Protein AF-A0A659R983-F1 (afdb_monomer)

Organism: Salmonella enterica I (NCBI:txid59201)

Foldseek 3Di:
DVVVVVVVCVVPVDDDPDVVVVLCVLQLVLVCVQPVVLSVLLVQLVVLLVDPDLVSLLVSLVSLVVSLLVVLCRQFNADPDADVNHHRHSVVSLVSLLSSLVVLDDDPVVSVVLNVLSVVLVVLSVVLNVQVPPPDPPRRPSVSSVVNSVSSSVNSSVSSVSVVSVVPPPPQAALLPDDLVRLCVQLVDDSVQSVQSPVLCVVVVHDDLVSQVPGPPCDPSSSVSCVVRHDD

Sequence (232 aa):
ELASQIFNQLKFSGTVSNCFDILKNAVDDKLLDLNPVIAEQLMLAFKAISSDKEEEWSQALTTCRRLLEGLADELYPASKEKFNGRAVGQGQYVNRLWAFMDGAIQSESNKDLAKAHIDFLGSWLDKVNKLTNKGVHAELDRIEAVKSVFHTYLVVADLLEYMSNTKTSVSKPDINKATLDELEALLNINRTIAKEIVKARVREGKLDLDILKSIKGIGAKTLSNIQEVFVL

Mean predicted aligned error: 14.4 Å

Solvent-accessible surface area (backbone atoms only — not comparable to full-atom values): 12877 Å² total; per-residue (Å²): 108,69,69,58,53,52,48,53,50,56,75,58,67,76,84,56,83,47,72,64,57,58,52,42,66,68,32,52,61,56,35,41,73,72,39,53,69,50,39,49,37,54,53,49,24,55,53,22,52,71,48,95,47,67,70,38,28,58,48,19,57,54,33,49,51,52,35,49,43,52,49,11,50,74,67,30,58,62,38,95,60,59,58,96,85,37,68,22,36,78,92,28,26,62,49,15,46,42,51,36,44,58,72,47,44,85,51,66,72,56,34,54,50,52,43,52,52,48,54,49,51,45,55,47,54,55,50,54,52,53,49,60,72,62,77,66,89,53,75,74,51,68,68,57,39,43,48,52,52,51,54,48,51,53,52,50,41,57,53,54,55,38,49,63,44,50,81,48,61,79,64,40,53,46,61,85,68,58,50,61,68,52,43,23,67,76,58,74,46,55,71,70,50,33,50,51,52,54,52,48,29,69,72,64,70,61,55,49,75,68,61,51,61,68,39,83,85,49,48,74,68,50,51,52,45,43,65,73,53,32,37,111

pLDDT: mean 84.51, std 13.01, range [34.12, 96.56]

Structure (mmCIF, N/CA/C/O backbone):
data_AF-A0A659R983-F1
#
_entry.id   AF-A0A659R983-F1
#
loop_
_atom_site.group_PDB
_atom_site.id
_atom_site.type_symbol
_atom_site.label_atom_id
_atom_site.label_alt_id
_atom_site.label_comp_id
_atom_site.label_asym_id
_atom_site.label_entity_id
_atom_site.label_seq_id
_atom_site.pdbx_PDB_ins_code
_atom_site.Cartn_x
_atom_site.Cartn_y
_atom_site.Cartn_z
_atom_site.occupancy
_atom_site.B_iso_or_equiv
_atom_site.auth_seq_id
_atom_site.auth_comp_id
_atom_site.auth_asym_id
_atom_site.auth_atom_id
_atom_site.pdbx_PDB_model_num
ATOM 1 N N . GLU A 1 1 ? 39.654 -11.572 -7.150 1.00 57.94 1 GLU A N 1
ATOM 2 C CA . GLU A 1 1 ? 38.177 -11.454 -7.117 1.00 57.94 1 GLU A CA 1
ATOM 3 C C . GLU A 1 1 ? 37.525 -12.196 -5.959 1.00 57.94 1 GLU A C 1
ATOM 5 O O . GLU A 1 1 ? 36.911 -11.527 -5.138 1.00 57.94 1 GLU A O 1
ATOM 10 N N . LEU A 1 2 ? 37.708 -13.516 -5.820 1.00 68.62 2 LEU A N 1
ATOM 11 C CA . LEU A 1 2 ? 37.065 -14.313 -4.759 1.00 68.62 2 LEU A CA 1
ATOM 12 C C . LEU A 1 2 ? 37.333 -13.773 -3.338 1.00 68.62 2 LEU A C 1
ATOM 14 O O . LEU A 1 2 ? 36.419 -13.652 -2.531 1.00 68.62 2 LEU A O 1
ATOM 18 N N . ALA A 1 3 ? 38.570 -13.355 -3.055 1.00 66.38 3 ALA A N 1
ATOM 19 C CA . ALA A 1 3 ? 38.941 -12.769 -1.766 1.00 66.38 3 ALA A CA 1
ATOM 20 C C . ALA A 1 3 ? 38.242 -11.424 -1.479 1.00 66.38 3 ALA A C 1
ATOM 22 O O . ALA A 1 3 ? 37.880 -11.168 -0.337 1.00 66.38 3 ALA A O 1
ATOM 23 N N . SER A 1 4 ? 37.992 -10.585 -2.493 1.00 66.75 4 SER A N 1
ATOM 24 C CA . SER A 1 4 ? 37.234 -9.332 -2.326 1.00 66.75 4 SER A CA 1
ATOM 25 C C . SER A 1 4 ? 35.737 -9.579 -2.160 1.00 66.75 4 SER A C 1
ATOM 27 O O . SER A 1 4 ? 35.092 -8.869 -1.395 1.00 66.75 4 SER A O 1
ATOM 29 N N . GLN A 1 5 ? 35.181 -10.587 -2.837 1.00 66.56 5 GLN A N 1
ATOM 30 C CA . GLN A 1 5 ? 33.782 -10.992 -2.661 1.00 66.56 5 GLN A CA 1
ATOM 31 C C . GLN A 1 5 ? 33.539 -11.552 -1.258 1.00 66.56 5 GLN A C 1
ATOM 33 O O . GLN A 1 5 ? 32.617 -11.109 -0.580 1.00 66.56 5 GLN A O 1
ATOM 38 N N . ILE A 1 6 ? 34.417 -12.446 -0.795 1.00 73.06 6 ILE A N 1
ATOM 39 C CA . ILE A 1 6 ? 34.368 -13.011 0.557 1.00 73.06 6 ILE A CA 1
ATOM 40 C C . ILE A 1 6 ? 34.603 -11.915 1.604 1.00 73.06 6 ILE A C 1
ATOM 42 O O . ILE A 1 6 ? 33.900 -11.871 2.607 1.00 73.06 6 ILE A O 1
ATOM 46 N N . PHE A 1 7 ? 35.527 -10.979 1.362 1.00 70.06 7 PHE A N 1
ATOM 47 C CA . PHE A 1 7 ? 35.757 -9.841 2.255 1.00 70.06 7 PHE A CA 1
ATOM 48 C C . PHE A 1 7 ? 34.537 -8.917 2.351 1.00 70.06 7 PHE A C 1
ATOM 50 O O . PHE A 1 7 ? 34.164 -8.527 3.453 1.00 70.06 7 PHE A O 1
ATOM 57 N N . ASN A 1 8 ? 33.877 -8.603 1.231 1.00 62.44 8 ASN A N 1
ATOM 58 C CA . ASN A 1 8 ? 32.648 -7.809 1.238 1.00 62.44 8 ASN A CA 1
ATOM 59 C C . ASN A 1 8 ? 31.501 -8.556 1.933 1.00 62.44 8 ASN A C 1
ATOM 61 O O . ASN A 1 8 ? 30.841 -7.973 2.786 1.00 62.44 8 ASN A O 1
ATOM 65 N N . GLN A 1 9 ? 31.305 -9.848 1.652 1.00 62.50 9 GLN A N 1
ATOM 66 C CA . GLN A 1 9 ? 30.319 -10.665 2.365 1.00 62.50 9 GLN A CA 1
ATOM 67 C C . GLN A 1 9 ? 30.586 -10.685 3.873 1.00 62.50 9 GLN A C 1
ATOM 69 O O . GLN A 1 9 ? 29.686 -10.391 4.651 1.00 62.50 9 GLN A O 1
ATOM 74 N N . LEU A 1 10 ? 31.822 -10.950 4.302 1.00 66.06 10 LEU A N 1
ATOM 75 C CA . LEU A 1 10 ? 32.180 -11.020 5.720 1.00 66.06 10 LEU A CA 1
ATOM 76 C C . LEU A 1 10 ? 32.044 -9.666 6.426 1.00 66.06 10 LEU A C 1
ATOM 78 O O . LEU A 1 10 ? 31.503 -9.620 7.530 1.00 66.06 10 LEU A O 1
ATOM 82 N N . LYS A 1 11 ? 32.455 -8.568 5.774 1.00 62.19 11 LYS A N 1
ATOM 83 C CA . LYS A 1 11 ? 32.367 -7.197 6.307 1.00 62.19 11 LYS A CA 1
ATOM 84 C C . LYS A 1 11 ? 30.926 -6.765 6.596 1.00 62.19 11 LYS A C 1
ATOM 86 O O . LYS A 1 11 ? 30.713 -5.985 7.519 1.00 62.19 11 LYS A O 1
ATOM 91 N N . PHE A 1 12 ? 29.956 -7.278 5.840 1.00 57.69 12 PHE A N 1
ATOM 92 C CA . PHE A 1 12 ? 28.536 -6.971 6.030 1.00 57.69 12 PHE A CA 1
ATOM 93 C C . PHE A 1 12 ? 27.738 -8.092 6.723 1.00 57.69 12 PHE A C 1
ATOM 95 O O . PHE A 1 12 ? 26.616 -7.841 7.146 1.00 57.69 12 PHE A O 1
ATOM 102 N N . SER A 1 13 ? 28.298 -9.297 6.906 1.00 51.75 13 SER A N 1
ATOM 103 C CA . SER A 1 13 ? 27.566 -10.452 7.471 1.00 51.75 13 SER A CA 1
ATOM 104 C C . SER A 1 13 ? 27.438 -10.483 9.001 1.00 51.75 13 SER A C 1
ATOM 106 O O . SER A 1 13 ? 26.668 -11.281 9.525 1.00 51.75 13 SER A O 1
ATOM 108 N N . GLY A 1 14 ? 28.200 -9.668 9.739 1.00 52.31 14 GLY A N 1
ATOM 109 C CA . GLY A 1 14 ? 28.466 -9.945 11.158 1.00 52.31 14 GLY A CA 1
ATOM 110 C C . GLY A 1 14 ? 27.653 -9.198 12.220 1.00 52.31 14 GLY A C 1
ATOM 111 O O . GLY A 1 14 ? 27.766 -9.553 13.391 1.00 52.31 14 GLY A O 1
ATOM 112 N N . THR A 1 15 ? 26.902 -8.131 11.917 1.00 47.56 15 THR A N 1
ATOM 113 C CA . THR A 1 15 ? 26.268 -7.314 12.994 1.00 47.56 15 THR A CA 1
ATOM 114 C C . THR A 1 15 ? 25.065 -6.472 12.554 1.00 47.56 15 THR A C 1
ATOM 116 O O . THR A 1 15 ? 24.447 -5.797 13.371 1.00 47.56 15 THR A O 1
ATOM 119 N N . VAL A 1 16 ? 24.698 -6.500 11.276 1.00 50.59 16 VAL A N 1
ATOM 120 C CA . VAL A 1 16 ? 23.554 -5.749 10.762 1.00 50.59 16 VAL A CA 1
ATOM 121 C C . VAL A 1 16 ? 22.480 -6.783 10.453 1.00 50.59 16 VAL A C 1
ATOM 123 O O . VAL A 1 16 ? 22.614 -7.501 9.468 1.00 50.59 16 VAL A O 1
ATOM 126 N N . SER A 1 17 ? 21.413 -6.883 11.258 1.00 51.66 17 SER A N 1
ATOM 127 C CA . SER A 1 17 ? 20.135 -7.282 10.651 1.00 51.66 17 SER A CA 1
ATOM 128 C C . SER A 1 17 ? 19.934 -6.289 9.523 1.00 51.66 17 SER A C 1
ATOM 130 O O . SER A 1 17 ? 19.765 -5.101 9.803 1.00 51.66 17 SER A O 1
ATOM 132 N N . ASN A 1 18 ? 20.110 -6.729 8.276 1.00 68.88 18 ASN A N 1
ATOM 133 C CA . ASN A 1 18 ? 20.068 -5.851 7.117 1.00 68.88 18 ASN A CA 1
ATOM 134 C C . ASN A 1 18 ? 18.786 -5.020 7.241 1.00 68.88 18 ASN A C 1
ATOM 136 O O . ASN A 1 18 ? 17.720 -5.593 7.455 1.00 68.88 18 ASN A O 1
ATOM 140 N N . CYS A 1 19 ? 18.856 -3.687 7.184 1.00 72.81 19 CYS A N 1
ATOM 141 C CA . CYS A 1 19 ? 17.654 -2.853 7.326 1.00 72.81 19 CYS A CA 1
ATOM 142 C C . CYS A 1 19 ? 16.565 -3.286 6.329 1.00 72.81 19 CYS A C 1
ATOM 144 O O . CYS A 1 19 ? 15.375 -3.195 6.616 1.00 72.81 19 CYS A O 1
ATOM 146 N N . PHE A 1 20 ? 16.997 -3.828 5.187 1.00 78.31 20 PHE A N 1
ATOM 147 C CA . PHE A 1 20 ? 16.140 -4.495 4.223 1.00 78.31 20 PHE A CA 1
ATOM 148 C C . PHE A 1 20 ? 15.437 -5.741 4.781 1.00 78.31 20 PHE A C 1
ATOM 150 O O . PHE A 1 20 ? 14.237 -5.859 4.588 1.00 78.31 20 PHE A O 1
ATOM 157 N N . ASP A 1 21 ? 16.131 -6.630 5.497 1.00 79.25 21 ASP A N 1
ATOM 158 C CA . ASP A 1 21 ? 15.548 -7.843 6.094 1.00 79.25 21 ASP A CA 1
ATOM 159 C C . ASP A 1 21 ? 14.517 -7.500 7.178 1.00 79.25 21 ASP A C 1
ATOM 161 O O . ASP A 1 21 ? 13.487 -8.161 7.284 1.00 79.25 21 ASP A O 1
ATOM 165 N N . ILE A 1 22 ? 14.750 -6.431 7.950 1.00 80.94 22 ILE A N 1
ATOM 166 C CA . ILE A 1 22 ? 13.772 -5.920 8.925 1.00 80.94 22 ILE A CA 1
ATOM 167 C C . ILE A 1 22 ? 12.479 -5.521 8.208 1.00 80.94 22 ILE A C 1
ATOM 169 O O . ILE A 1 22 ? 11.394 -5.959 8.586 1.00 80.94 22 ILE A O 1
ATOM 173 N N . LEU A 1 23 ? 12.604 -4.720 7.148 1.00 82.12 23 LEU A N 1
ATOM 174 C CA . LEU A 1 23 ? 11.470 -4.282 6.338 1.00 82.12 23 LEU A CA 1
ATOM 175 C C . LEU A 1 23 ? 10.803 -5.462 5.615 1.00 82.12 23 LEU A C 1
ATOM 177 O O . LEU A 1 23 ? 9.583 -5.527 5.549 1.00 82.12 23 LEU A O 1
ATOM 181 N N . LYS A 1 24 ? 11.598 -6.419 5.129 1.00 85.31 24 LYS A N 1
ATOM 182 C CA . LYS A 1 24 ? 11.148 -7.628 4.424 1.00 85.31 24 LYS A CA 1
ATOM 183 C C . LYS A 1 24 ? 10.274 -8.492 5.300 1.00 85.31 24 LYS A C 1
ATOM 185 O O . LYS A 1 24 ? 9.157 -8.801 4.911 1.00 85.31 24 LYS A O 1
ATOM 190 N N . ASN A 1 25 ? 10.730 -8.791 6.508 1.00 82.06 25 ASN A N 1
ATOM 191 C CA . ASN A 1 25 ? 9.936 -9.564 7.455 1.00 82.06 25 ASN A CA 1
ATOM 192 C C . ASN A 1 25 ? 8.654 -8.816 7.867 1.00 82.06 25 ASN A C 1
ATOM 194 O O . ASN A 1 25 ? 7.635 -9.444 8.127 1.00 82.06 25 ASN A O 1
ATOM 198 N N . ALA A 1 26 ? 8.671 -7.478 7.899 1.00 81.38 26 ALA A N 1
ATOM 199 C CA . ALA A 1 26 ? 7.479 -6.683 8.199 1.00 81.38 26 ALA A CA 1
ATOM 200 C C . ALA A 1 26 ? 6.449 -6.643 7.050 1.00 81.38 26 ALA A C 1
ATOM 202 O O . ALA A 1 26 ? 5.267 -6.403 7.314 1.00 81.38 26 ALA A O 1
ATOM 203 N N . VAL A 1 27 ? 6.888 -6.854 5.803 1.00 89.81 27 VAL A N 1
ATOM 204 C CA . VAL A 1 27 ? 6.068 -6.770 4.583 1.00 89.81 27 VAL A CA 1
ATOM 205 C C . VAL A 1 27 ? 5.600 -8.142 4.110 1.00 89.81 27 VAL A C 1
ATOM 207 O O . VAL A 1 27 ? 4.403 -8.322 3.904 1.00 89.81 27 VAL A O 1
ATOM 210 N N . ASP A 1 28 ? 6.517 -9.093 3.933 1.00 86.25 28 ASP A N 1
ATOM 211 C CA . ASP A 1 28 ? 6.274 -10.332 3.187 1.00 86.25 28 ASP A CA 1
ATOM 212 C C . ASP A 1 28 ? 5.137 -11.162 3.797 1.00 86.25 28 ASP A C 1
ATOM 214 O O . ASP A 1 28 ? 4.194 -11.506 3.086 1.00 86.25 28 ASP A O 1
ATOM 218 N N . ASP A 1 29 ? 5.172 -11.411 5.110 1.00 85.62 29 ASP A N 1
ATOM 219 C CA . ASP A 1 29 ? 4.147 -12.209 5.799 1.00 85.62 29 ASP A CA 1
ATOM 220 C C . ASP A 1 29 ? 2.766 -11.544 5.711 1.00 85.62 29 ASP A C 1
ATOM 222 O O . ASP A 1 29 ? 1.772 -12.180 5.364 1.00 85.62 29 ASP A O 1
ATOM 226 N N . LYS A 1 30 ? 2.700 -10.225 5.942 1.00 90.81 30 LYS A N 1
ATOM 227 C CA . LYS A 1 30 ? 1.439 -9.469 5.883 1.00 90.81 30 LYS A CA 1
ATOM 228 C C . LYS A 1 30 ? 0.864 -9.418 4.473 1.00 90.81 30 LYS A C 1
ATOM 230 O O . LYS A 1 30 ? -0.353 -9.437 4.310 1.00 90.81 30 LYS A O 1
ATOM 235 N N . LEU A 1 31 ? 1.726 -9.303 3.466 1.00 90.50 31 LEU A N 1
ATOM 236 C CA . LEU A 1 31 ? 1.313 -9.237 2.072 1.00 90.50 31 LEU A CA 1
ATOM 237 C C . LEU A 1 31 ? 0.827 -10.604 1.579 1.00 90.50 31 LEU A C 1
ATOM 239 O O . LEU A 1 31 ? -0.171 -10.662 0.865 1.00 90.50 31 LEU A O 1
ATOM 243 N N . LEU A 1 32 ? 1.490 -11.688 1.996 1.00 88.94 32 LEU A N 1
ATOM 244 C CA . LEU A 1 32 ? 1.061 -13.063 1.734 1.00 88.94 32 LEU A CA 1
ATOM 245 C C . LEU A 1 32 ? -0.299 -13.365 2.372 1.00 88.94 32 LEU A C 1
ATOM 247 O O . LEU A 1 32 ? -1.170 -13.910 1.696 1.00 88.94 32 LEU A O 1
ATOM 251 N N . ASP A 1 33 ? -0.492 -12.971 3.633 1.00 88.50 33 ASP A N 1
ATOM 252 C CA . ASP A 1 33 ? -1.762 -13.132 4.349 1.00 88.50 33 ASP A CA 1
ATOM 253 C C . ASP A 1 33 ? -2.898 -12.306 3.730 1.00 88.50 33 ASP A C 1
ATOM 255 O O . ASP A 1 33 ? -4.055 -12.729 3.754 1.00 88.50 33 ASP A O 1
ATOM 259 N N . LEU A 1 34 ? -2.582 -11.117 3.203 1.00 90.56 34 LEU A N 1
ATOM 260 C CA . LEU A 1 34 ? -3.550 -10.250 2.536 1.00 90.56 34 LEU A CA 1
ATOM 261 C C . LEU A 1 34 ? -3.961 -10.828 1.181 1.00 90.56 34 LEU A C 1
ATOM 263 O O . LEU A 1 34 ? -5.140 -11.075 0.942 1.00 90.56 34 LEU A O 1
ATOM 267 N N . ASN A 1 35 ? -2.993 -11.010 0.283 1.00 91.12 35 ASN A N 1
ATOM 268 C CA . ASN A 1 35 ? -3.230 -11.539 -1.050 1.00 91.12 35 ASN A CA 1
ATOM 269 C C . ASN A 1 35 ? -1.925 -12.120 -1.640 1.00 91.12 35 ASN A C 1
ATOM 271 O O . ASN A 1 35 ? -1.042 -11.364 -2.068 1.00 91.12 35 ASN A O 1
ATOM 275 N N . PRO A 1 36 ? -1.816 -13.458 -1.765 1.00 91.62 36 PRO A N 1
ATOM 276 C CA . PRO A 1 36 ? -0.628 -14.118 -2.306 1.00 91.62 36 PRO A CA 1
ATOM 277 C C . PRO A 1 36 ? -0.251 -13.680 -3.728 1.00 91.62 36 PRO A C 1
ATOM 279 O O . PRO A 1 36 ? 0.928 -13.678 -4.075 1.00 91.62 36 PRO A O 1
ATOM 282 N N . VAL A 1 37 ? -1.227 -13.277 -4.549 1.00 92.12 37 VAL A N 1
ATOM 283 C CA . VAL A 1 37 ? -0.979 -12.800 -5.920 1.00 92.12 37 VAL A CA 1
ATOM 284 C C . VAL A 1 37 ? -0.250 -11.456 -5.895 1.00 92.12 37 VAL A C 1
ATOM 286 O O . VAL A 1 37 ? 0.655 -11.226 -6.695 1.00 92.12 37 VAL A O 1
ATOM 289 N N . ILE A 1 38 ? -0.601 -10.570 -4.959 1.00 93.25 38 ILE A N 1
ATOM 290 C CA . ILE A 1 38 ? 0.079 -9.279 -4.783 1.00 93.25 38 ILE A CA 1
ATOM 291 C C . ILE A 1 38 ? 1.505 -9.503 -4.256 1.00 93.25 38 ILE A C 1
ATOM 293 O O . ILE A 1 38 ? 2.449 -8.866 -4.732 1.00 93.25 38 ILE A O 1
ATOM 297 N N . ALA A 1 39 ? 1.689 -10.448 -3.330 1.00 91.25 39 ALA A N 1
ATOM 298 C CA . ALA A 1 39 ? 3.016 -10.835 -2.852 1.00 91.25 39 ALA A CA 1
ATOM 299 C C . ALA A 1 39 ? 3.903 -11.379 -3.986 1.00 91.25 39 ALA A C 1
ATOM 301 O O . ALA A 1 39 ? 5.053 -10.961 -4.137 1.00 91.25 39 ALA A O 1
ATOM 302 N N . GLU A 1 40 ? 3.359 -12.242 -4.847 1.00 91.19 40 GLU A N 1
ATOM 303 C CA . GLU A 1 40 ? 4.070 -12.744 -6.026 1.00 91.19 40 GLU A CA 1
ATOM 304 C C . GLU A 1 40 ? 4.457 -11.607 -6.987 1.00 91.19 40 GLU A C 1
ATOM 306 O O . GLU A 1 40 ? 5.589 -11.565 -7.473 1.00 91.19 40 GLU A O 1
ATOM 311 N N . GLN A 1 41 ? 3.569 -10.635 -7.224 1.00 93.75 41 GLN A N 1
ATOM 312 C CA . GLN A 1 41 ? 3.881 -9.464 -8.052 1.00 93.75 41 GLN A CA 1
ATOM 313 C C . GLN A 1 41 ? 5.075 -8.672 -7.508 1.00 93.75 41 GLN A C 1
ATOM 315 O O . GLN A 1 41 ? 5.917 -8.224 -8.292 1.00 93.75 41 GLN A O 1
ATOM 320 N N . LEU A 1 42 ? 5.194 -8.533 -6.185 1.00 93.12 42 LEU A N 1
ATOM 321 C CA . LEU A 1 42 ? 6.337 -7.859 -5.572 1.00 93.12 42 LEU A CA 1
ATOM 322 C C . LEU A 1 42 ? 7.641 -8.603 -5.876 1.00 93.12 42 LEU A C 1
ATOM 324 O O . LEU A 1 42 ? 8.628 -7.999 -6.302 1.00 93.12 42 LEU A O 1
ATOM 328 N N . MET A 1 43 ? 7.630 -9.929 -5.723 1.00 90.62 43 MET A N 1
ATOM 329 C CA . MET A 1 43 ? 8.777 -10.782 -6.038 1.00 90.62 43 MET A CA 1
ATOM 330 C C . MET A 1 43 ? 9.160 -10.701 -7.521 1.00 90.62 43 MET A C 1
ATOM 332 O O . MET A 1 43 ? 10.345 -10.616 -7.854 1.00 90.62 43 MET A O 1
ATOM 336 N N . LEU A 1 44 ? 8.171 -10.687 -8.418 1.00 92.06 44 LEU A N 1
ATOM 337 C CA . LEU A 1 44 ? 8.390 -10.545 -9.857 1.00 92.06 44 LEU A CA 1
ATOM 338 C C . LEU A 1 44 ? 9.012 -9.189 -10.209 1.00 92.06 44 LEU A C 1
ATOM 340 O O . LEU A 1 44 ? 9.916 -9.147 -11.043 1.00 92.06 44 LEU A O 1
ATOM 344 N N . ALA A 1 45 ? 8.598 -8.103 -9.550 1.00 93.31 45 ALA A N 1
ATOM 345 C CA . ALA A 1 45 ? 9.199 -6.786 -9.745 1.00 93.31 45 ALA A CA 1
ATOM 346 C C . ALA A 1 45 ? 10.687 -6.772 -9.342 1.00 93.31 45 ALA A C 1
ATOM 348 O O . ALA A 1 45 ? 11.525 -6.308 -10.116 1.00 93.31 45 ALA A O 1
ATOM 349 N N . PHE A 1 46 ? 11.038 -7.354 -8.187 1.00 92.56 46 PHE A N 1
ATOM 350 C CA . PHE A 1 46 ? 12.436 -7.497 -7.752 1.00 92.56 46 PHE A CA 1
ATOM 351 C C . PHE A 1 46 ? 13.266 -8.379 -8.693 1.00 92.56 46 PHE A C 1
ATOM 353 O O . PHE A 1 46 ? 14.412 -8.051 -9.015 1.00 92.56 46 PHE A O 1
ATOM 360 N N . LYS A 1 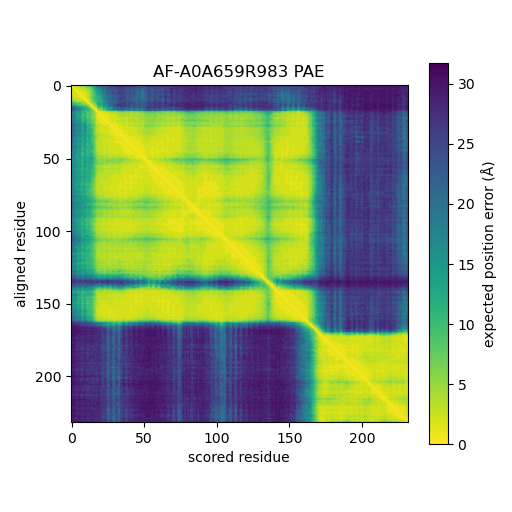47 ? 12.693 -9.488 -9.170 1.00 92.31 47 LYS A N 1
ATOM 361 C CA . LYS A 1 47 ? 13.347 -10.365 -10.148 1.00 92.31 47 LYS A CA 1
ATOM 362 C C . LYS A 1 47 ? 13.656 -9.611 -11.442 1.00 92.31 47 LYS A C 1
ATOM 364 O O . LYS A 1 47 ? 14.761 -9.725 -11.962 1.00 92.31 47 LYS A O 1
ATOM 369 N N . ALA A 1 48 ? 12.705 -8.821 -11.923 1.00 91.38 48 ALA A N 1
ATOM 370 C CA . ALA A 1 48 ? 12.818 -8.098 -13.178 1.00 91.38 48 ALA A CA 1
ATOM 371 C C . ALA A 1 48 ? 13.933 -7.031 -13.154 1.00 91.38 48 ALA A C 1
ATOM 373 O O . ALA A 1 48 ? 14.725 -6.959 -14.087 1.00 91.38 48 ALA A O 1
ATOM 374 N N . ILE A 1 49 ? 14.094 -6.275 -12.059 1.00 91.50 49 ILE A N 1
ATOM 375 C CA . ILE A 1 49 ? 15.204 -5.300 -11.915 1.00 91.50 49 ILE A CA 1
ATOM 376 C C . ILE A 1 49 ? 16.577 -5.941 -11.654 1.00 91.50 49 ILE A C 1
ATOM 378 O O . ILE A 1 49 ? 17.619 -5.293 -11.792 1.00 91.50 49 ILE A O 1
ATOM 382 N N . SER A 1 50 ? 16.589 -7.215 -11.256 1.00 90.12 50 SER A N 1
ATOM 383 C CA . SER A 1 50 ? 17.821 -7.989 -11.073 1.00 90.12 50 SER A CA 1
ATOM 384 C C . SER A 1 50 ? 18.369 -8.516 -12.402 1.00 90.12 50 SER A C 1
ATOM 386 O O . SER A 1 50 ? 19.534 -8.898 -12.465 1.00 90.12 50 SER A O 1
ATOM 388 N N . SER A 1 51 ? 17.545 -8.514 -13.451 1.00 89.38 51 SER A N 1
ATOM 389 C CA . SER A 1 51 ? 17.923 -8.888 -14.809 1.00 89.38 51 SER A CA 1
ATOM 390 C C . SER A 1 51 ? 18.794 -7.831 -15.478 1.00 89.38 51 SER A C 1
ATOM 392 O O . SER A 1 51 ? 18.720 -6.646 -15.149 1.00 89.38 51 SER A O 1
ATOM 394 N N . ASP A 1 52 ? 19.569 -8.257 -16.470 1.00 87.50 52 ASP A N 1
ATOM 395 C CA . ASP A 1 52 ? 20.358 -7.368 -17.326 1.00 87.50 52 ASP A CA 1
ATOM 396 C C . ASP A 1 52 ? 19.620 -7.001 -18.630 1.00 87.50 52 ASP A C 1
ATOM 398 O O . ASP A 1 52 ? 20.208 -6.395 -19.522 1.00 87.50 52 ASP A O 1
ATOM 402 N N . LYS A 1 53 ? 18.332 -7.364 -18.756 1.00 87.38 53 LYS A N 1
ATOM 403 C CA . LYS A 1 53 ? 17.493 -7.020 -19.914 1.00 87.38 53 LYS A CA 1
ATOM 404 C C . LYS A 1 53 ? 16.626 -5.796 -19.647 1.00 87.38 53 LYS A C 1
ATOM 406 O O . LYS A 1 53 ? 15.814 -5.795 -18.721 1.00 87.38 53 LYS A O 1
ATOM 411 N N . GLU A 1 54 ? 16.727 -4.804 -20.522 1.00 85.06 54 GLU A N 1
ATOM 412 C CA . GLU A 1 54 ? 15.982 -3.547 -20.411 1.00 85.06 54 GLU A CA 1
ATOM 413 C C . GLU A 1 54 ? 14.457 -3.739 -20.497 1.00 85.06 54 GLU A C 1
ATOM 415 O O . GLU A 1 54 ? 13.698 -3.075 -19.780 1.00 85.06 54 GLU A O 1
ATOM 420 N N . GLU A 1 55 ? 13.974 -4.694 -21.302 1.00 86.12 55 GLU A N 1
ATOM 421 C CA . GLU A 1 55 ? 12.532 -4.955 -21.383 1.00 86.12 55 GLU A CA 1
ATOM 422 C C . GLU A 1 55 ? 11.969 -5.450 -20.044 1.00 86.12 55 GLU A C 1
ATOM 424 O O . GLU A 1 55 ? 10.831 -5.136 -19.682 1.00 86.12 55 GLU A O 1
ATOM 429 N N . GLU A 1 56 ? 12.775 -6.185 -19.271 1.00 90.56 56 GLU A N 1
ATOM 430 C CA . GLU A 1 56 ? 12.379 -6.668 -17.950 1.00 90.56 56 GLU A CA 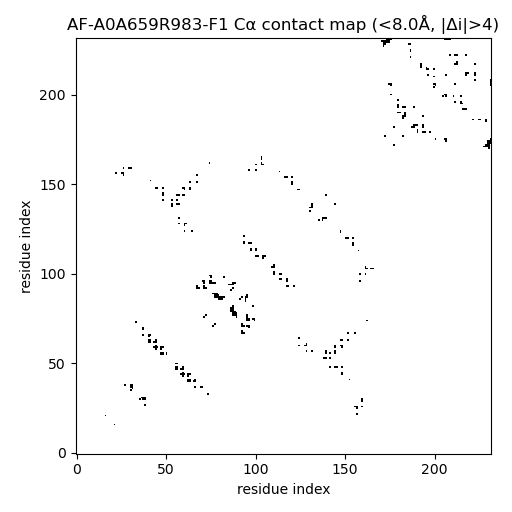1
ATOM 431 C C . GLU A 1 56 ? 12.280 -5.498 -16.952 1.00 90.56 56 GLU A C 1
ATOM 433 O O . GLU A 1 56 ? 11.362 -5.467 -16.133 1.00 90.56 56 GLU A O 1
ATOM 438 N N . TRP A 1 57 ? 13.102 -4.453 -17.072 1.00 90.38 57 TRP A N 1
ATOM 439 C CA . TRP A 1 57 ? 12.981 -3.248 -16.237 1.00 90.38 57 TRP A CA 1
ATOM 440 C C . TRP A 1 57 ? 11.677 -2.485 -16.498 1.00 90.38 57 TRP A C 1
ATOM 442 O O . TRP A 1 57 ? 10.992 -2.064 -15.563 1.00 90.38 57 TRP A O 1
ATOM 452 N N . SER A 1 58 ? 11.285 -2.371 -17.766 1.00 87.50 58 SER A N 1
ATOM 453 C CA . SER A 1 58 ? 10.000 -1.780 -18.165 1.00 87.50 58 SER A CA 1
ATOM 454 C C . SER A 1 58 ? 8.816 -2.590 -17.621 1.00 87.50 58 SER A C 1
ATOM 456 O O . SER A 1 58 ? 7.822 -2.044 -17.123 1.00 87.50 58 SER A O 1
ATOM 458 N N . GLN A 1 59 ? 8.947 -3.917 -17.649 1.00 88.94 59 GLN A N 1
ATOM 459 C CA . GLN A 1 59 ? 7.978 -4.828 -17.055 1.00 88.94 59 GLN A CA 1
ATOM 460 C C . GLN A 1 59 ? 7.904 -4.679 -15.527 1.00 88.94 59 GLN A C 1
ATOM 462 O O . GLN A 1 59 ? 6.811 -4.793 -14.961 1.00 88.94 59 GLN A O 1
ATOM 467 N N . ALA A 1 60 ? 9.016 -4.374 -14.850 1.00 91.75 60 ALA A N 1
ATOM 468 C CA . ALA A 1 60 ? 9.031 -4.110 -13.412 1.00 91.75 60 ALA A CA 1
ATOM 469 C C . ALA A 1 60 ? 8.137 -2.914 -13.053 1.00 91.75 60 ALA A C 1
ATOM 471 O O . ALA A 1 60 ? 7.305 -3.028 -12.157 1.00 91.75 60 ALA A O 1
ATOM 472 N N . LEU A 1 61 ? 8.216 -1.809 -13.805 1.00 89.69 61 LEU A N 1
ATOM 473 C CA . LEU A 1 61 ? 7.373 -0.622 -13.589 1.00 89.69 61 LEU A CA 1
ATOM 474 C C . LEU A 1 61 ? 5.880 -0.917 -13.762 1.00 89.69 61 LEU A C 1
ATOM 476 O O . LEU A 1 61 ? 5.045 -0.475 -12.966 1.00 89.69 61 LEU A O 1
ATOM 480 N N . THR A 1 62 ? 5.548 -1.696 -14.792 1.00 90.25 62 THR A N 1
ATOM 481 C CA . THR A 1 62 ? 4.174 -2.152 -15.033 1.00 90.25 62 THR A CA 1
ATOM 482 C C . THR A 1 62 ? 3.689 -3.029 -13.880 1.00 90.25 62 THR A C 1
ATOM 484 O O . THR A 1 62 ? 2.550 -2.899 -13.430 1.00 90.25 62 THR A O 1
ATOM 487 N N . THR A 1 63 ? 4.564 -3.894 -13.367 1.00 93.12 63 THR A N 1
ATOM 488 C CA . THR A 1 63 ? 4.272 -4.774 -12.231 1.00 93.12 63 THR A CA 1
ATOM 489 C C . THR A 1 63 ? 4.068 -3.972 -10.944 1.00 93.12 63 THR A C 1
ATOM 491 O O . THR A 1 63 ? 3.080 -4.204 -10.257 1.00 93.12 63 THR A O 1
ATOM 494 N N . CYS A 1 64 ? 4.904 -2.966 -10.661 1.00 94.12 64 CYS A N 1
ATOM 495 C CA . CYS A 1 64 ? 4.731 -2.053 -9.525 1.00 94.12 64 CYS A CA 1
ATOM 496 C C . CYS A 1 64 ? 3.375 -1.342 -9.553 1.00 94.12 64 CYS A C 1
ATOM 498 O O . CYS A 1 64 ? 2.689 -1.268 -8.537 1.00 94.12 64 CYS A O 1
ATOM 500 N N . ARG A 1 65 ? 2.952 -0.848 -10.723 1.00 92.19 65 ARG A N 1
ATOM 501 C CA . ARG A 1 65 ? 1.636 -0.217 -10.865 1.00 92.19 65 ARG A CA 1
ATOM 502 C C . ARG A 1 65 ? 0.500 -1.200 -10.571 1.00 92.19 65 ARG A C 1
ATOM 504 O O . ARG A 1 65 ? -0.386 -0.869 -9.791 1.00 92.19 65 ARG A O 1
ATOM 511 N N . ARG A 1 66 ? 0.538 -2.394 -11.171 1.00 93.12 66 ARG A N 1
ATOM 512 C CA . ARG A 1 66 ? -0.478 -3.441 -10.953 1.00 93.12 66 ARG A CA 1
ATOM 513 C C . ARG A 1 66 ? -0.554 -3.871 -9.493 1.00 93.12 66 ARG A C 1
ATOM 515 O O . ARG A 1 66 ? -1.650 -4.071 -8.988 1.00 93.12 66 ARG A O 1
ATOM 522 N N . LEU A 1 67 ? 0.592 -3.953 -8.824 1.00 95.06 67 LEU A N 1
ATOM 523 C CA . LEU A 1 67 ? 0.678 -4.245 -7.400 1.00 95.06 67 LEU A CA 1
ATOM 524 C C . LEU A 1 67 ? -0.069 -3.193 -6.574 1.00 95.06 67 LEU A C 1
ATOM 526 O O . LEU A 1 67 ? -0.878 -3.548 -5.722 1.00 95.06 67 LEU A O 1
ATOM 530 N N . LEU A 1 68 ? 0.153 -1.902 -6.841 1.00 95.38 68 LEU A N 1
ATOM 531 C CA . LEU A 1 68 ? -0.544 -0.819 -6.135 1.00 95.38 68 LEU A CA 1
ATOM 532 C C . LEU A 1 68 ? -2.041 -0.769 -6.460 1.00 95.38 68 LEU A C 1
ATOM 534 O O . LEU A 1 68 ? -2.840 -0.441 -5.589 1.00 95.38 68 LEU A O 1
ATOM 538 N N . GLU A 1 69 ? -2.425 -1.083 -7.699 1.00 95.06 69 GLU A N 1
ATOM 539 C CA . GLU A 1 69 ? -3.829 -1.230 -8.096 1.00 95.06 69 GLU A CA 1
ATOM 540 C C . GLU A 1 69 ? -4.494 -2.387 -7.337 1.00 95.06 69 GLU A C 1
ATOM 542 O O . GLU A 1 69 ? -5.571 -2.193 -6.778 1.00 95.06 69 GLU A O 1
ATOM 547 N N . GLY A 1 70 ? -3.822 -3.538 -7.231 1.00 95.56 70 GLY A N 1
ATOM 548 C CA . GLY A 1 70 ? -4.288 -4.683 -6.449 1.00 95.56 70 GLY A CA 1
ATOM 549 C C . GLY A 1 70 ? -4.404 -4.366 -4.959 1.00 95.56 70 GLY A C 1
ATOM 550 O O . GLY A 1 70 ? -5.424 -4.657 -4.348 1.00 95.56 70 GLY A O 1
ATOM 551 N N . LEU A 1 71 ? -3.411 -3.689 -4.373 1.00 95.50 71 LEU A N 1
ATOM 552 C CA . LEU A 1 71 ? -3.499 -3.240 -2.979 1.00 95.50 71 LEU A CA 1
ATOM 553 C C . LEU A 1 71 ? -4.645 -2.258 -2.769 1.00 95.50 71 LEU A C 1
ATOM 555 O O . LEU A 1 71 ? -5.336 -2.332 -1.760 1.00 95.50 71 LEU A O 1
ATOM 559 N N . ALA A 1 72 ? -4.872 -1.348 -3.714 1.00 95.94 72 ALA A N 1
ATOM 560 C CA . ALA A 1 72 ? -6.015 -0.455 -3.649 1.00 95.94 72 ALA A CA 1
ATOM 561 C C . ALA A 1 72 ? -7.334 -1.235 -3.701 1.00 95.94 72 ALA A C 1
ATOM 563 O O . ALA A 1 72 ? -8.259 -0.874 -2.987 1.00 95.94 72 ALA A O 1
ATOM 564 N N . ASP A 1 73 ? -7.430 -2.288 -4.516 1.00 95.94 73 ASP A N 1
ATOM 565 C CA . ASP A 1 73 ? -8.619 -3.143 -4.589 1.00 95.94 73 ASP A CA 1
ATOM 566 C C . ASP A 1 73 ? -8.902 -3.860 -3.257 1.00 95.94 73 ASP A C 1
ATOM 568 O O . ASP A 1 73 ? -10.057 -3.888 -2.838 1.00 95.94 73 ASP A O 1
ATOM 572 N N . GLU A 1 74 ? -7.870 -4.353 -2.564 1.00 95.06 74 GLU A N 1
ATOM 573 C CA . GLU A 1 74 ? -8.010 -5.010 -1.253 1.00 95.06 74 GLU A CA 1
ATOM 574 C C . GLU A 1 74 ? -8.308 -4.022 -0.112 1.00 95.06 74 GLU A C 1
ATOM 576 O O . GLU A 1 74 ? -9.155 -4.275 0.744 1.00 95.06 74 GLU A O 1
ATOM 581 N N . LEU A 1 75 ? -7.607 -2.884 -0.079 1.00 94.12 75 LEU A N 1
ATOM 582 C CA . LEU A 1 75 ? -7.646 -1.943 1.048 1.00 94.12 75 LEU A CA 1
ATOM 583 C C . LEU A 1 75 ? -8.788 -0.925 0.945 1.00 94.12 75 LEU A C 1
ATOM 585 O O . LEU A 1 75 ? -9.313 -0.471 1.962 1.00 94.12 75 LEU A O 1
ATOM 589 N N . TYR A 1 76 ? -9.156 -0.528 -0.275 1.00 95.00 76 TYR A N 1
ATOM 590 C CA . TYR A 1 76 ? -10.232 0.424 -0.539 1.00 95.00 76 TYR A CA 1
ATOM 591 C C . TYR A 1 76 ? -10.865 0.157 -1.916 1.00 95.00 76 TYR A C 1
ATOM 593 O O . TYR A 1 76 ? -10.483 0.775 -2.923 1.00 95.00 76 TYR A O 1
ATOM 601 N N . PRO A 1 77 ? -11.849 -0.758 -1.988 1.00 95.25 77 PRO A N 1
ATOM 602 C CA . PRO A 1 77 ? -12.507 -1.114 -3.237 1.00 95.25 77 PRO A CA 1
ATOM 603 C C . PRO A 1 77 ? -13.065 0.102 -3.982 1.00 95.25 77 PRO A C 1
ATOM 605 O O . PRO A 1 77 ? -13.492 1.095 -3.388 1.00 95.25 77 PRO A O 1
ATOM 608 N N . ALA A 1 78 ? -13.075 0.024 -5.311 1.00 95.75 78 ALA A N 1
ATOM 609 C CA . ALA A 1 78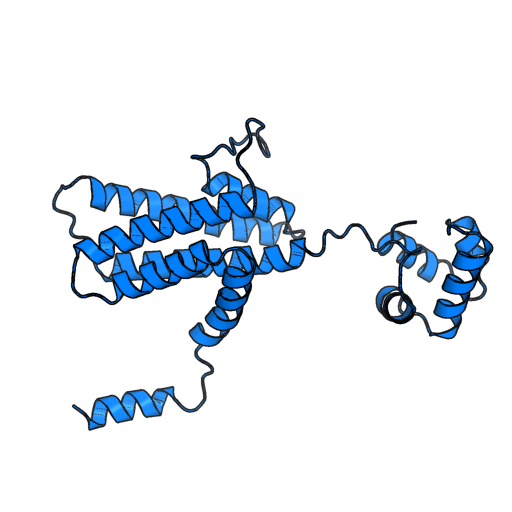 ? -13.555 1.115 -6.145 1.00 95.75 78 ALA A CA 1
ATOM 610 C C . ALA A 1 78 ? -15.027 1.463 -5.859 1.00 95.75 78 ALA A C 1
ATOM 612 O O . ALA A 1 78 ? -15.893 0.591 -5.796 1.00 95.75 78 ALA A O 1
ATOM 613 N N . SER A 1 79 ? -15.320 2.760 -5.766 1.00 94.38 79 SER A N 1
ATOM 614 C CA . SER A 1 79 ? -16.669 3.281 -5.534 1.00 94.38 79 SER A CA 1
ATOM 615 C C . SER A 1 79 ? -17.038 4.368 -6.544 1.00 94.38 79 SER A C 1
ATOM 617 O O . SER A 1 79 ? -16.184 5.055 -7.110 1.00 94.38 79 SER A O 1
ATOM 619 N N . LYS A 1 80 ? -18.347 4.519 -6.778 1.00 92.31 80 LYS A N 1
ATOM 620 C CA . LYS A 1 80 ? -18.916 5.650 -7.532 1.00 92.31 80 LYS A CA 1
ATOM 621 C C . LYS A 1 80 ? -19.001 6.914 -6.677 1.00 92.31 80 LYS A C 1
ATOM 623 O O . LYS A 1 80 ? -19.055 8.015 -7.223 1.00 92.31 80 LYS A O 1
ATOM 628 N N . GLU A 1 81 ? -19.040 6.752 -5.359 1.00 92.88 81 GLU A N 1
ATOM 629 C CA . GLU A 1 81 ? -19.041 7.863 -4.418 1.00 92.88 81 GLU A CA 1
ATOM 630 C C . GLU A 1 81 ? -17.651 8.484 -4.327 1.00 92.88 81 GLU A C 1
ATOM 632 O O . GLU A 1 81 ? -16.634 7.844 -4.592 1.00 92.88 81 GLU A O 1
ATOM 637 N N . LYS A 1 82 ? -17.609 9.768 -3.982 1.00 93.00 82 LYS A N 1
ATOM 638 C CA . LYS A 1 82 ? -16.351 10.487 -3.805 1.00 93.00 82 LYS A CA 1
ATOM 639 C C . LYS A 1 82 ? -15.914 10.402 -2.350 1.00 93.00 82 LYS A C 1
ATOM 641 O O . LYS A 1 82 ? -16.719 10.657 -1.462 1.00 93.00 82 LYS A O 1
ATOM 646 N N . PHE A 1 83 ? -14.627 10.173 -2.119 1.00 90.19 83 PHE A N 1
ATOM 647 C CA . PHE A 1 83 ? -14.023 10.301 -0.796 1.00 90.19 83 PHE A CA 1
ATOM 648 C C . PHE A 1 83 ? -13.394 11.689 -0.662 1.00 90.19 83 PHE A C 1
ATOM 650 O O . PHE A 1 83 ? -12.549 12.058 -1.482 1.00 90.19 83 PHE A O 1
ATOM 657 N N . ASN A 1 84 ? -13.839 12.493 0.311 1.00 88.88 84 ASN A N 1
ATOM 658 C CA . ASN A 1 84 ? -13.365 13.872 0.516 1.00 88.88 84 ASN A CA 1
ATOM 659 C C . ASN A 1 84 ? -13.329 14.701 -0.791 1.00 88.88 84 ASN A C 1
ATOM 661 O O . ASN A 1 84 ? -12.368 15.405 -1.100 1.00 88.88 84 ASN A O 1
ATOM 665 N N . GLY A 1 85 ? -14.374 14.561 -1.618 1.00 89.62 85 GLY A N 1
ATOM 666 C CA . GLY A 1 85 ? -14.505 15.259 -2.904 1.00 89.62 85 GLY A CA 1
ATOM 667 C C . GLY A 1 85 ? -13.669 14.692 -4.064 1.00 89.62 85 GLY A C 1
ATOM 668 O O . GLY A 1 85 ? -13.798 15.182 -5.190 1.00 89.62 85 GLY A O 1
ATOM 669 N N . ARG A 1 86 ? -12.868 13.641 -3.845 1.00 89.38 86 ARG A N 1
ATOM 670 C CA . ARG A 1 86 ? -12.044 12.980 -4.871 1.00 89.38 86 ARG A CA 1
ATOM 671 C C . ARG A 1 86 ? -12.699 11.706 -5.397 1.00 89.38 86 ARG A C 1
ATOM 673 O O . ARG A 1 86 ? -13.352 10.977 -4.660 1.00 89.38 86 ARG A O 1
ATOM 680 N N . ALA A 1 87 ? -12.509 11.430 -6.686 1.00 95.50 87 ALA A N 1
ATOM 681 C CA . ALA A 1 87 ? -12.962 10.180 -7.290 1.00 95.50 87 ALA A CA 1
ATOM 682 C C . ALA A 1 87 ? -12.084 9.007 -6.827 1.00 95.50 87 ALA A C 1
ATOM 684 O O . ALA A 1 87 ? -10.856 9.099 -6.875 1.00 95.50 87 ALA A O 1
ATOM 685 N N . VAL A 1 88 ? -12.735 7.916 -6.431 1.00 95.56 88 VAL A N 1
ATOM 686 C CA . VAL A 1 88 ? -12.128 6.670 -5.936 1.00 95.56 88 VAL A CA 1
ATOM 687 C C . VAL A 1 88 ? -12.625 5.472 -6.756 1.00 95.56 88 VAL A C 1
ATOM 689 O O . VAL A 1 88 ? -12.975 4.426 -6.223 1.00 95.56 88 VAL A O 1
ATOM 692 N N . GLY A 1 89 ? -12.694 5.633 -8.079 1.00 95.88 89 GLY A N 1
ATOM 693 C CA . GLY A 1 89 ? -13.023 4.555 -9.010 1.00 95.88 89 GLY A CA 1
ATOM 694 C C . GLY A 1 89 ? -11.808 3.688 -9.362 1.00 95.88 89 GLY A C 1
ATOM 695 O O . GLY A 1 89 ? -10.695 3.924 -8.887 1.00 95.88 89 GLY A O 1
ATOM 696 N N . GLN A 1 90 ? -12.008 2.702 -10.245 1.00 93.56 90 GLN A N 1
ATOM 697 C CA . GLN A 1 90 ? -10.997 1.678 -10.555 1.00 93.56 90 GLN A CA 1
ATOM 698 C C . GLN A 1 90 ? -9.645 2.274 -10.973 1.00 93.56 90 GLN A C 1
ATOM 700 O O . GLN A 1 90 ? -8.603 1.900 -10.440 1.00 93.56 90 GLN A O 1
ATOM 705 N N . GLY A 1 91 ? -9.668 3.263 -11.873 1.00 91.38 91 GLY A N 1
ATOM 706 C CA . GLY A 1 91 ? -8.461 3.931 -12.367 1.00 91.38 91 GLY A CA 1
ATOM 707 C C . GLY A 1 91 ? -7.833 4.932 -11.391 1.00 91.38 91 GLY A C 1
ATOM 708 O O . GLY A 1 91 ? -6.768 5.464 -11.684 1.00 91.38 91 GLY A O 1
ATOM 709 N N . GLN A 1 92 ? -8.467 5.221 -10.251 1.00 94.94 92 GLN A N 1
ATOM 710 C CA . GLN A 1 92 ? -7.977 6.173 -9.249 1.00 94.94 92 GLN A CA 1
ATOM 711 C C . GLN A 1 92 ? -7.324 5.459 -8.057 1.00 94.94 92 GLN A C 1
ATOM 713 O O . GLN A 1 92 ? -7.562 5.823 -6.908 1.00 94.94 92 GLN A O 1
ATOM 718 N N . TYR A 1 93 ? -6.494 4.445 -8.319 1.00 95.00 93 TYR A N 1
ATOM 719 C CA . TYR A 1 93 ? -5.847 3.641 -7.274 1.00 95.00 93 TYR A CA 1
ATOM 720 C C . TYR A 1 93 ? -5.048 4.487 -6.264 1.00 95.00 93 TYR A C 1
ATOM 722 O O . TYR A 1 93 ? -5.152 4.247 -5.069 1.00 95.00 93 TYR A O 1
ATOM 730 N N . VAL A 1 94 ? -4.352 5.546 -6.702 1.00 95.00 94 VAL A N 1
ATOM 731 C CA . VAL A 1 94 ? -3.638 6.479 -5.801 1.00 95.00 94 VAL A CA 1
ATOM 732 C C . VAL A 1 94 ? -4.598 7.141 -4.806 1.00 95.00 94 VAL A C 1
ATOM 734 O O . VAL A 1 94 ? -4.328 7.176 -3.609 1.00 95.00 94 VAL A O 1
ATOM 737 N N . ASN A 1 95 ? -5.760 7.610 -5.276 1.00 94.88 95 ASN A N 1
ATOM 738 C CA . ASN A 1 95 ? -6.769 8.203 -4.395 1.00 94.88 95 ASN A CA 1
ATOM 739 C C . ASN A 1 95 ? -7.385 7.165 -3.453 1.00 94.88 95 ASN A C 1
ATOM 741 O O . ASN A 1 95 ? -7.749 7.519 -2.338 1.00 94.88 95 ASN A O 1
ATOM 745 N N . ARG A 1 96 ? -7.515 5.909 -3.895 1.00 96.56 96 ARG A N 1
ATOM 746 C CA . ARG A 1 96 ? -8.033 4.800 -3.080 1.00 96.56 96 ARG A CA 1
ATOM 747 C C . ARG A 1 96 ? -7.063 4.427 -1.958 1.00 96.56 96 ARG A C 1
ATOM 749 O O . ARG A 1 96 ? -7.480 4.346 -0.809 1.00 96.56 96 ARG A O 1
ATOM 756 N N . LEU A 1 97 ? -5.766 4.323 -2.254 1.00 96.12 97 LEU A N 1
ATOM 757 C CA . LEU A 1 97 ? -4.723 4.121 -1.241 1.00 96.12 97 LEU A CA 1
ATOM 758 C C . LEU A 1 97 ? -4.666 5.285 -0.244 1.00 96.12 97 LEU A C 1
ATOM 760 O O . LEU A 1 97 ? -4.567 5.064 0.960 1.00 96.12 97 LEU A O 1
ATOM 764 N N . TRP A 1 98 ? -4.789 6.525 -0.724 1.00 94.19 98 TRP A N 1
ATOM 765 C CA . TRP A 1 98 ? -4.896 7.685 0.161 1.00 94.19 98 TRP A CA 1
ATOM 766 C C . TRP A 1 98 ? -6.146 7.626 1.050 1.00 94.19 98 TRP A C 1
ATOM 768 O O . TRP A 1 98 ? -6.043 7.890 2.244 1.00 94.19 98 TRP A O 1
ATOM 778 N N . ALA A 1 99 ? -7.307 7.262 0.499 1.00 93.81 99 ALA A N 1
ATOM 779 C CA . ALA A 1 99 ? -8.550 7.148 1.261 1.00 93.81 99 ALA A CA 1
ATOM 780 C C . ALA A 1 99 ? -8.456 6.089 2.368 1.00 93.81 99 ALA A C 1
ATOM 782 O O . ALA A 1 99 ? -8.908 6.326 3.488 1.00 93.81 99 ALA A O 1
ATOM 783 N N . PHE A 1 100 ? -7.812 4.955 2.077 1.00 94.56 100 PHE A N 1
ATOM 784 C CA . PHE A 1 100 ? -7.475 3.956 3.086 1.00 94.56 100 PHE A CA 1
ATOM 785 C C . PHE A 1 100 ? -6.615 4.556 4.206 1.00 94.56 100 PHE A C 1
ATOM 787 O O . PHE A 1 100 ? -6.988 4.461 5.374 1.00 94.56 100 PHE A O 1
ATOM 794 N N . MET A 1 101 ? -5.505 5.219 3.866 1.00 92.00 101 MET A N 1
ATOM 795 C CA . MET A 1 101 ? -4.606 5.805 4.867 1.00 92.00 101 MET A CA 1
ATOM 796 C C . MET A 1 101 ? -5.287 6.892 5.703 1.00 92.00 101 MET A C 1
ATOM 798 O O . MET A 1 101 ? -5.103 6.933 6.915 1.00 92.00 101 MET A O 1
ATOM 802 N N . ASP A 1 102 ? -6.112 7.743 5.090 1.00 90.31 102 ASP A N 1
ATOM 803 C CA . ASP A 1 102 ? -6.868 8.772 5.810 1.00 90.31 102 ASP A CA 1
ATOM 804 C C . ASP A 1 102 ? -7.851 8.163 6.825 1.00 90.31 102 ASP A C 1
ATOM 806 O O . ASP A 1 102 ? -8.036 8.711 7.912 1.00 90.31 102 ASP A O 1
ATOM 810 N N . GLY A 1 103 ? -8.451 7.013 6.503 1.00 87.81 103 GLY A N 1
ATOM 811 C CA . GLY A 1 103 ? -9.321 6.282 7.427 1.00 87.81 103 GLY A CA 1
ATOM 812 C C . GLY A 1 103 ? -8.564 5.492 8.501 1.00 87.81 103 GLY A C 1
ATOM 813 O O . GLY A 1 103 ? -9.048 5.365 9.625 1.00 87.81 103 GLY A O 1
ATOM 814 N N . ALA A 1 104 ? -7.385 4.960 8.171 1.00 87.56 104 ALA A N 1
ATOM 815 C CA . ALA A 1 104 ? -6.603 4.093 9.053 1.00 87.56 104 ALA A CA 1
ATOM 816 C C . ALA A 1 104 ? -5.734 4.865 10.064 1.00 87.56 104 ALA A C 1
ATOM 818 O O . ALA A 1 104 ? -5.480 4.381 11.169 1.00 87.56 104 ALA A O 1
ATOM 819 N N . ILE A 1 105 ? -5.267 6.061 9.704 1.00 86.56 105 ILE A N 1
ATOM 820 C CA . ILE A 1 105 ? -4.348 6.864 10.515 1.00 86.56 105 ILE A CA 1
ATOM 821 C C . ILE A 1 105 ? -5.138 7.852 11.375 1.00 86.56 105 ILE A C 1
ATOM 823 O O . ILE A 1 105 ? -5.947 8.616 10.867 1.00 86.56 105 ILE A O 1
ATOM 827 N N . GLN A 1 106 ? -4.870 7.8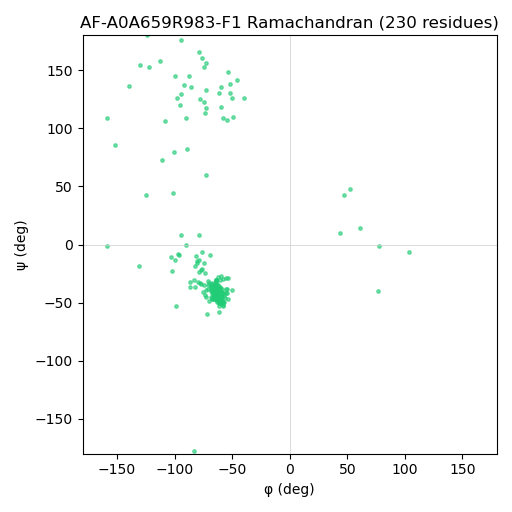94 12.682 1.00 84.06 106 GLN A N 1
ATOM 828 C CA . GLN A 1 106 ? -5.521 8.856 13.586 1.00 84.06 106 GLN A CA 1
ATOM 829 C C . GLN A 1 106 ? -4.795 10.208 13.651 1.00 84.06 106 GLN A C 1
ATOM 831 O O . GLN A 1 106 ? -5.431 11.251 13.764 1.00 84.06 106 GLN A O 1
ATOM 836 N N . SER A 1 107 ? -3.458 10.200 13.595 1.00 86.56 107 SER A N 1
ATOM 837 C CA . SER A 1 107 ? -2.648 11.420 13.696 1.00 86.56 107 SER A CA 1
ATOM 838 C C . SER A 1 107 ? -2.635 12.201 12.383 1.00 86.56 107 SER A C 1
ATOM 840 O O . SER A 1 107 ? -2.198 11.674 11.360 1.00 86.56 107 SER A O 1
ATOM 842 N N . GLU A 1 108 ? -3.012 13.479 12.433 1.00 82.94 108 GLU A N 1
ATOM 843 C CA . GLU A 1 108 ? -3.012 14.369 11.265 1.00 82.94 108 GLU A CA 1
ATOM 844 C C . GLU A 1 108 ? -1.618 14.508 10.634 1.00 82.94 108 GLU A C 1
ATOM 846 O O . GLU A 1 108 ? -1.471 14.405 9.421 1.00 82.94 108 GLU A O 1
ATOM 851 N N . SER A 1 109 ? -0.559 14.612 11.446 1.00 86.88 109 SER A N 1
ATOM 852 C CA . SER A 1 109 ? 0.814 14.695 10.924 1.00 86.88 109 SER A CA 1
ATOM 853 C C . SER A 1 109 ? 1.222 13.440 10.150 1.00 86.88 109 SER A C 1
ATOM 855 O O . SER A 1 109 ? 1.960 13.515 9.169 1.00 86.88 109 SER A O 1
ATOM 857 N N . ASN A 1 110 ? 0.743 12.272 10.588 1.00 85.88 110 ASN A N 1
ATOM 858 C CA . ASN A 1 110 ? 1.041 11.008 9.922 1.00 85.88 110 ASN A CA 1
ATOM 859 C C . ASN A 1 110 ? 0.191 10.843 8.658 1.00 85.88 110 ASN A C 1
ATOM 861 O O . ASN A 1 110 ? 0.683 10.289 7.678 1.00 85.88 110 ASN A O 1
ATOM 865 N N . LYS A 1 111 ? -1.047 11.361 8.644 1.00 88.25 111 LYS A N 1
ATOM 866 C CA . LYS A 1 111 ? -1.873 11.436 7.431 1.00 88.25 111 LYS A CA 1
ATOM 867 C C . LYS A 1 111 ? -1.202 12.285 6.362 1.00 88.25 111 LYS A C 1
ATOM 869 O O . LYS A 1 111 ? -1.111 11.848 5.216 1.00 88.25 111 LYS A O 1
ATOM 874 N N . ASP A 1 112 ? -0.694 13.456 6.739 1.00 88.44 112 ASP A N 1
ATOM 875 C CA . ASP A 1 112 ? 0.025 14.349 5.829 1.00 88.44 112 ASP A CA 1
ATOM 876 C C . ASP A 1 112 ? 1.267 13.675 5.240 1.00 88.44 112 ASP A C 1
ATOM 878 O O . ASP A 1 112 ? 1.489 13.728 4.027 1.00 88.44 112 ASP A O 1
ATOM 882 N N . LEU A 1 113 ? 2.043 12.981 6.080 1.00 89.56 113 LEU A N 1
ATOM 883 C CA . LEU A 1 113 ? 3.221 12.235 5.643 1.00 89.56 113 LEU A CA 1
ATOM 884 C C . LEU A 1 113 ? 2.853 11.094 4.681 1.00 89.56 113 LEU A C 1
ATOM 886 O O . LEU A 1 113 ? 3.426 10.998 3.593 1.00 89.56 113 LEU A O 1
ATOM 890 N N . ALA A 1 114 ? 1.868 10.268 5.041 1.00 88.56 114 ALA A N 1
ATOM 891 C CA . ALA A 1 114 ? 1.396 9.162 4.209 1.00 88.56 114 ALA A CA 1
ATOM 892 C C . ALA A 1 114 ? 0.861 9.656 2.860 1.00 88.56 114 ALA A C 1
ATOM 894 O O . ALA A 1 114 ? 1.189 9.112 1.803 1.00 88.56 114 ALA A O 1
ATOM 895 N N . LYS A 1 115 ? 0.078 10.738 2.879 1.00 89.69 115 LYS A N 1
ATOM 896 C CA . LYS A 1 115 ? -0.437 11.383 1.675 1.00 89.69 115 LYS A CA 1
ATOM 897 C C . LYS A 1 115 ? 0.698 11.890 0.787 1.00 89.69 115 LYS A C 1
ATOM 899 O O . LYS A 1 115 ? 0.659 11.657 -0.418 1.00 89.69 115 LYS A O 1
ATOM 904 N N . ALA A 1 116 ? 1.704 12.558 1.353 1.00 92.88 116 ALA A N 1
ATOM 905 C CA . ALA A 1 116 ? 2.853 13.042 0.591 1.00 92.88 116 ALA A CA 1
ATOM 906 C C . ALA A 1 116 ? 3.612 11.893 -0.091 1.00 92.88 116 ALA A C 1
ATOM 908 O O . ALA A 1 116 ? 3.969 12.012 -1.265 1.00 92.88 116 ALA A O 1
ATOM 909 N N . HIS A 1 117 ? 3.808 10.771 0.608 1.00 91.62 117 HIS A N 1
ATOM 910 C CA . HIS A 1 117 ? 4.491 9.603 0.056 1.00 91.62 117 HIS A CA 1
ATOM 911 C C . HIS A 1 117 ? 3.689 8.941 -1.079 1.00 91.62 117 HIS A C 1
ATOM 913 O O . HIS A 1 117 ? 4.238 8.686 -2.153 1.00 91.62 117 HIS A O 1
ATOM 919 N N . ILE A 1 118 ? 2.380 8.739 -0.888 1.00 92.31 118 ILE A N 1
ATOM 920 C CA . ILE A 1 118 ? 1.487 8.156 -1.902 1.00 92.31 118 ILE A CA 1
ATOM 921 C C . ILE A 1 118 ? 1.374 9.062 -3.136 1.00 92.31 118 ILE A C 1
ATOM 923 O O . ILE A 1 118 ? 1.483 8.576 -4.265 1.00 92.31 118 ILE A O 1
ATOM 927 N N . ASP A 1 119 ? 1.205 10.374 -2.943 1.00 91.75 119 ASP A N 1
ATOM 928 C CA . ASP A 1 119 ? 1.134 11.346 -4.040 1.00 91.75 119 ASP A CA 1
ATOM 929 C C . ASP A 1 119 ? 2.457 11.379 -4.829 1.00 91.75 119 ASP A C 1
ATOM 931 O O . ASP A 1 119 ? 2.450 11.411 -6.067 1.00 91.75 119 ASP A O 1
ATOM 935 N N . PHE A 1 120 ? 3.599 11.332 -4.129 1.00 92.38 120 PHE A N 1
ATOM 936 C CA . PHE A 1 120 ? 4.918 11.253 -4.753 1.00 92.38 120 PHE A CA 1
ATOM 937 C C . PHE A 1 120 ? 5.064 9.982 -5.594 1.00 92.38 120 PHE A C 1
ATOM 939 O O . PHE A 1 120 ? 5.385 10.087 -6.779 1.00 92.38 120 PHE A O 1
ATOM 946 N N . LEU A 1 121 ? 4.784 8.803 -5.025 1.00 90.94 121 LEU A N 1
ATOM 947 C CA . LEU A 1 121 ? 4.907 7.529 -5.737 1.00 90.94 121 LE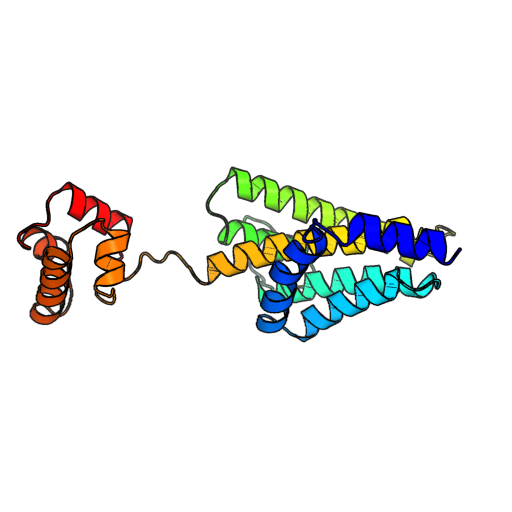U A CA 1
ATOM 948 C C . LEU A 1 121 ? 3.976 7.469 -6.952 1.00 90.94 121 LEU A C 1
ATOM 950 O O . LEU A 1 121 ? 4.400 7.056 -8.031 1.00 90.94 121 LEU A O 1
ATOM 954 N N . GLY A 1 122 ? 2.725 7.908 -6.795 1.00 88.75 122 GLY A N 1
ATOM 955 C CA . GLY A 1 122 ? 1.760 7.968 -7.889 1.00 88.75 122 GLY A CA 1
ATOM 956 C C . GLY A 1 122 ? 2.274 8.829 -9.041 1.00 88.75 122 GLY A C 1
ATOM 957 O O . GLY A 1 122 ? 2.324 8.372 -10.178 1.00 88.75 122 GLY A O 1
ATOM 958 N N . SER A 1 123 ? 2.736 10.048 -8.740 1.00 90.31 123 SER A N 1
ATOM 959 C CA . SER A 1 123 ? 3.314 10.969 -9.730 1.00 90.31 123 SER A CA 1
ATOM 960 C C . SER A 1 123 ? 4.586 10.417 -10.380 1.00 90.31 123 SER A C 1
ATOM 962 O O . SER A 1 123 ? 4.775 10.559 -11.591 1.00 90.31 123 SER A O 1
ATOM 964 N N . TRP A 1 124 ? 5.447 9.773 -9.589 1.00 88.50 124 TRP A N 1
ATOM 965 C CA . TRP A 1 124 ? 6.680 9.139 -10.044 1.00 88.50 124 TRP A CA 1
ATOM 966 C C . TRP A 1 124 ? 6.391 8.019 -11.045 1.00 88.50 124 TRP A C 1
ATOM 968 O O . TRP A 1 124 ? 6.810 8.107 -12.198 1.00 88.50 124 TRP A O 1
ATOM 978 N N . LEU A 1 125 ? 5.603 7.012 -10.652 1.00 86.50 125 LEU A N 1
ATOM 979 C CA . LEU A 1 125 ? 5.282 5.866 -11.505 1.00 86.50 125 LEU A CA 1
ATOM 980 C C . LEU A 1 125 ? 4.555 6.278 -12.784 1.00 86.50 125 LEU A C 1
ATOM 982 O O . LEU A 1 125 ? 4.823 5.708 -13.841 1.00 86.50 125 LEU A O 1
ATOM 986 N N . ASP A 1 126 ? 3.674 7.277 -12.722 1.00 86.38 126 ASP A N 1
ATOM 987 C CA . ASP A 1 126 ? 2.994 7.800 -13.906 1.00 86.38 126 ASP A CA 1
ATOM 988 C C . ASP A 1 126 ? 3.975 8.413 -14.909 1.00 86.38 126 ASP A C 1
ATOM 990 O O . ASP A 1 126 ? 3.836 8.221 -16.120 1.00 86.38 126 ASP A O 1
ATOM 994 N N . LYS A 1 127 ? 4.957 9.178 -14.420 1.00 85.88 127 LYS A N 1
ATOM 995 C CA . LYS A 1 127 ? 5.963 9.829 -15.266 1.00 85.88 127 LYS A CA 1
ATOM 996 C C . LYS A 1 127 ? 6.922 8.810 -15.859 1.00 85.88 127 LYS A C 1
ATOM 998 O O . LYS A 1 127 ? 7.107 8.828 -17.074 1.00 85.88 127 LYS A O 1
ATOM 1003 N N . VAL A 1 128 ? 7.469 7.910 -15.041 1.00 81.62 128 VAL A N 1
ATOM 1004 C CA . VAL A 1 128 ? 8.416 6.890 -15.512 1.00 81.62 128 VAL A CA 1
ATOM 1005 C C . VAL A 1 128 ? 7.729 5.962 -16.521 1.00 81.62 128 VAL A C 1
ATOM 1007 O O . VAL A 1 128 ? 8.226 5.811 -17.632 1.00 81.62 128 VAL A O 1
ATOM 1010 N N . ASN A 1 129 ? 6.512 5.472 -16.241 1.00 78.06 129 ASN A N 1
ATOM 1011 C CA . ASN A 1 129 ? 5.767 4.660 -17.213 1.00 78.06 129 ASN A CA 1
ATOM 1012 C C . ASN A 1 129 ? 5.472 5.410 -18.523 1.00 78.06 129 ASN A C 1
ATOM 1014 O O . ASN A 1 129 ? 5.492 4.803 -19.593 1.00 78.06 129 ASN A O 1
ATOM 1018 N N . LYS A 1 130 ? 5.174 6.717 -18.482 1.00 81.31 130 LYS A N 1
ATOM 1019 C CA . LYS A 1 130 ? 4.94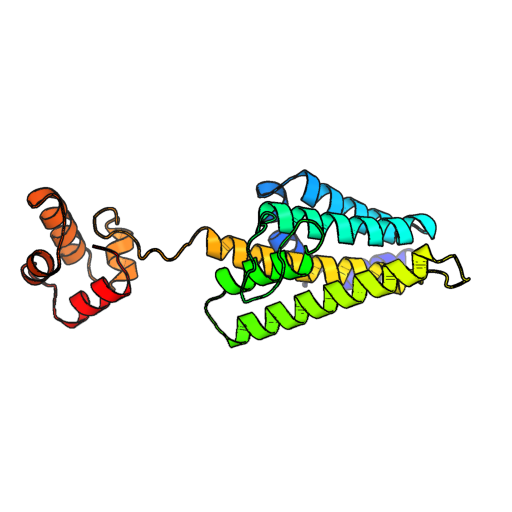9 7.515 -19.703 1.00 81.31 130 LYS A CA 1
ATOM 1020 C C . LYS A 1 130 ? 6.222 7.684 -20.533 1.00 81.31 130 LYS A C 1
ATOM 1022 O O . LYS A 1 130 ? 6.104 7.756 -21.753 1.00 81.31 130 LYS A O 1
ATOM 1027 N N . LEU A 1 131 ? 7.393 7.776 -19.903 1.00 75.31 131 LEU A N 1
ATOM 1028 C CA . LEU A 1 131 ? 8.680 7.861 -20.601 1.00 75.31 131 LEU A CA 1
ATOM 1029 C C . LEU A 1 131 ? 8.983 6.546 -21.325 1.00 75.31 131 LEU A C 1
ATOM 1031 O O . LEU A 1 131 ? 9.255 6.561 -22.522 1.00 75.31 131 LEU A O 1
ATOM 1035 N N . THR A 1 132 ? 8.798 5.420 -20.639 1.00 68.81 132 THR A N 1
ATOM 1036 C CA . THR A 1 132 ? 9.059 4.081 -21.181 1.00 68.81 132 THR A CA 1
ATOM 1037 C C . THR A 1 132 ? 8.087 3.684 -22.302 1.00 68.81 132 THR A C 1
ATOM 1039 O O . THR A 1 132 ? 8.495 3.125 -23.314 1.00 68.81 132 THR A O 1
ATOM 1042 N N . ASN A 1 133 ? 6.794 4.015 -22.185 1.00 65.38 133 ASN A N 1
ATOM 1043 C CA . ASN A 1 133 ? 5.774 3.597 -23.163 1.00 65.38 133 ASN A CA 1
ATOM 1044 C C . ASN A 1 133 ? 5.704 4.459 -24.440 1.00 65.38 133 ASN A C 1
ATOM 1046 O O . ASN A 1 133 ? 4.986 4.104 -25.373 1.00 65.38 133 ASN A O 1
ATOM 1050 N N . LYS A 1 134 ? 6.395 5.606 -24.507 1.00 59.00 134 LYS A N 1
ATOM 1051 C CA . LYS A 1 134 ? 6.316 6.519 -25.665 1.00 59.00 134 LYS A CA 1
ATOM 1052 C C . LYS A 1 134 ? 7.343 6.249 -26.770 1.00 59.00 134 LYS A C 1
ATOM 1054 O O . LYS A 1 134 ? 7.313 6.956 -27.772 1.00 59.00 134 LYS A O 1
ATOM 1059 N N . GLY A 1 135 ? 8.219 5.251 -26.626 1.00 52.50 135 GLY A N 1
ATOM 1060 C CA . GLY A 1 135 ? 9.110 4.791 -27.704 1.00 52.50 135 GLY A CA 1
ATOM 1061 C C . GLY A 1 135 ? 10.097 5.836 -28.250 1.00 52.50 135 GLY A C 1
ATOM 1062 O O . GLY A 1 135 ? 10.679 5.631 -29.310 1.00 52.50 135 GLY A O 1
ATOM 1063 N N . VAL A 1 136 ? 10.291 6.964 -27.561 1.00 43.31 136 VAL A N 1
ATOM 1064 C CA . VAL A 1 136 ? 11.194 8.050 -27.972 1.00 43.31 136 VAL A CA 1
ATOM 1065 C C . VAL A 1 136 ? 12.500 7.951 -27.198 1.00 43.31 136 VAL A C 1
ATOM 1067 O O . VAL A 1 136 ? 12.650 8.670 -26.223 1.00 43.31 136 VAL A O 1
ATOM 1070 N N . HIS A 1 137 ? 13.403 7.053 -27.612 1.00 49.41 137 HIS A N 1
ATOM 1071 C CA . HIS A 1 137 ? 14.840 6.963 -27.250 1.00 49.41 137 HIS A CA 1
ATOM 1072 C C . HIS A 1 137 ? 15.257 7.161 -25.772 1.00 49.41 137 HIS A C 1
ATOM 1074 O O . HIS A 1 137 ? 16.444 7.286 -25.484 1.00 49.41 137 HIS A O 1
ATOM 1080 N N . ALA A 1 138 ? 14.319 7.206 -24.832 1.00 54.91 138 ALA A N 1
ATOM 1081 C CA . ALA A 1 138 ? 14.570 7.312 -23.411 1.00 54.91 138 ALA A CA 1
ATOM 1082 C C . ALA A 1 138 ? 14.703 5.885 -22.897 1.00 54.91 138 ALA A C 1
ATOM 1084 O O . ALA A 1 138 ? 13.725 5.295 -22.437 1.00 54.91 138 ALA A O 1
ATOM 1085 N N . GLU A 1 139 ? 15.900 5.329 -23.069 1.00 62.22 139 GLU A N 1
ATOM 1086 C CA . GLU A 1 139 ? 16.279 4.079 -22.422 1.00 62.22 139 GLU A CA 1
ATOM 1087 C C . GLU A 1 139 ? 15.995 4.211 -20.924 1.00 62.22 139 GLU A C 1
ATOM 1089 O O . GLU A 1 139 ? 16.316 5.229 -20.290 1.00 62.22 139 GLU A O 1
ATOM 1094 N N . LEU A 1 140 ? 15.311 3.216 -20.366 1.00 73.00 140 LEU A N 1
ATOM 1095 C CA . LEU A 1 140 ? 15.036 3.208 -18.939 1.00 73.00 140 LEU A CA 1
ATOM 1096 C C . LEU A 1 140 ? 16.340 2.861 -18.231 1.00 73.00 140 LEU A C 1
ATOM 1098 O O . LEU A 1 140 ? 16.818 1.736 -18.322 1.00 73.00 140 LEU A O 1
ATOM 1102 N N . ASP A 1 141 ? 16.902 3.809 -17.486 1.00 81.94 141 ASP A N 1
ATOM 1103 C CA . ASP A 1 141 ? 18.064 3.516 -16.655 1.00 81.94 141 ASP A CA 1
ATOM 1104 C C . ASP A 1 141 ? 17.696 2.447 -15.612 1.00 81.94 141 ASP A C 1
ATOM 1106 O O . ASP A 1 141 ? 16.702 2.573 -14.885 1.00 81.94 141 ASP A O 1
ATOM 1110 N N . ARG A 1 142 ? 18.524 1.402 -15.502 1.00 84.25 142 ARG A N 1
ATOM 1111 C CA . ARG A 1 142 ? 18.394 0.347 -14.489 1.00 84.25 142 ARG A CA 1
ATOM 1112 C C . ARG A 1 142 ? 18.237 0.942 -13.094 1.00 84.25 142 ARG A C 1
ATOM 1114 O O . ARG A 1 142 ? 17.437 0.445 -12.304 1.00 84.25 142 ARG A O 1
ATOM 1121 N N . ILE A 1 143 ? 18.968 2.017 -12.786 1.00 88.00 143 ILE A N 1
ATOM 1122 C CA . ILE A 1 143 ? 18.875 2.689 -11.483 1.00 88.00 143 ILE A CA 1
ATOM 1123 C C . ILE A 1 143 ? 17.462 3.237 -11.251 1.00 88.00 143 ILE A C 1
ATOM 1125 O O . ILE A 1 143 ? 16.950 3.163 -10.135 1.00 88.00 143 ILE A O 1
ATOM 1129 N N . GLU A 1 144 ? 16.806 3.754 -12.285 1.00 87.88 144 GLU A N 1
ATOM 1130 C CA . GLU A 1 144 ? 15.454 4.301 -12.187 1.00 87.88 144 GLU A CA 1
ATOM 1131 C C . GLU A 1 144 ? 14.402 3.205 -11.984 1.00 87.88 144 GLU A C 1
ATOM 1133 O O . GLU A 1 144 ? 13.477 3.355 -11.176 1.00 87.88 144 GLU A O 1
ATOM 1138 N N . ALA A 1 145 ? 14.578 2.061 -12.647 1.00 89.00 145 ALA A N 1
ATOM 1139 C CA . ALA A 1 145 ? 13.755 0.879 -12.416 1.00 89.00 145 ALA A CA 1
ATOM 1140 C C . ALA A 1 145 ? 13.918 0.361 -10.979 1.00 89.00 145 ALA A C 1
ATOM 1142 O O . ALA A 1 145 ? 12.927 0.133 -10.282 1.00 89.00 145 ALA A O 1
ATOM 1143 N N . VAL A 1 146 ? 15.164 0.265 -10.499 1.00 91.06 146 VAL A N 1
ATOM 1144 C CA . VAL A 1 146 ? 15.481 -0.118 -9.117 1.00 91.06 146 VAL A CA 1
ATOM 1145 C C . VAL A 1 146 ? 14.811 0.840 -8.129 1.00 91.06 146 VAL A C 1
ATOM 1147 O O . VAL A 1 146 ? 14.064 0.388 -7.263 1.00 91.06 146 VAL A O 1
ATOM 1150 N N . LYS A 1 147 ? 14.990 2.160 -8.281 1.00 91.62 147 LYS A N 1
ATOM 1151 C CA . LYS A 1 147 ? 14.327 3.162 -7.425 1.00 91.62 147 LYS A CA 1
ATOM 1152 C C . LYS A 1 147 ? 12.813 2.995 -7.417 1.00 91.62 147 LYS A C 1
ATOM 1154 O O . LYS A 1 147 ? 12.203 3.084 -6.360 1.00 91.62 147 LYS A O 1
ATOM 1159 N N . SER A 1 148 ? 12.205 2.729 -8.570 1.00 90.81 148 SER A N 1
ATOM 1160 C CA . SER A 1 148 ? 10.753 2.570 -8.679 1.00 90.81 148 SER A CA 1
ATOM 1161 C C . SER A 1 148 ? 10.242 1.361 -7.891 1.00 90.81 148 SER A C 1
ATOM 1163 O O . SER A 1 148 ? 9.231 1.472 -7.193 1.00 90.81 148 SER A O 1
ATOM 1165 N N . VAL A 1 149 ? 10.965 0.236 -7.923 1.00 93.00 149 VAL A N 1
ATOM 1166 C CA . VAL A 1 149 ? 10.650 -0.936 -7.089 1.00 93.00 149 VAL A CA 1
ATOM 1167 C C . VAL A 1 149 ? 10.825 -0.612 -5.607 1.00 93.00 149 VAL A C 1
ATOM 1169 O O . VAL A 1 149 ? 9.935 -0.920 -4.821 1.00 93.00 149 VAL A O 1
ATOM 1172 N N . PHE A 1 150 ? 11.907 0.065 -5.216 1.00 92.31 150 PHE A N 1
ATOM 1173 C CA . PHE A 1 150 ? 12.135 0.434 -3.814 1.00 92.31 150 PHE A CA 1
ATOM 1174 C C . PHE A 1 150 ? 11.113 1.447 -3.282 1.00 92.31 150 PHE A C 1
ATOM 1176 O O . PHE A 1 150 ? 10.613 1.272 -2.177 1.00 92.31 150 PHE A O 1
ATOM 1183 N N . HIS A 1 151 ? 10.744 2.471 -4.054 1.00 92.44 151 HIS A N 1
ATOM 1184 C CA . HIS A 1 151 ? 9.684 3.403 -3.662 1.00 92.44 151 HIS A CA 1
ATOM 1185 C C . HIS A 1 151 ? 8.336 2.693 -3.524 1.00 92.44 151 HIS A C 1
ATOM 1187 O O . HIS A 1 151 ? 7.611 2.936 -2.563 1.00 92.44 151 HIS A O 1
ATOM 1193 N N . THR A 1 152 ? 8.025 1.776 -4.446 1.00 93.50 152 THR A N 1
ATOM 1194 C CA . THR A 1 152 ? 6.826 0.935 -4.337 1.00 93.50 152 THR A CA 1
ATOM 1195 C C . THR A 1 152 ? 6.868 0.121 -3.051 1.00 93.50 152 THR A C 1
ATOM 1197 O O . THR A 1 152 ? 5.924 0.156 -2.275 1.00 93.50 152 THR A O 1
ATOM 1200 N N . TYR A 1 153 ? 7.986 -0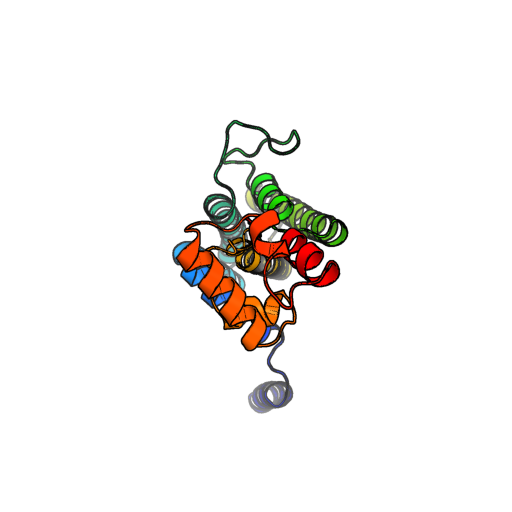.547 -2.785 1.00 93.06 153 TYR A N 1
ATOM 1201 C CA . TYR A 1 153 ? 8.184 -1.367 -1.599 1.00 93.06 153 TYR A CA 1
ATOM 1202 C C . TYR A 1 153 ? 8.018 -0.587 -0.285 1.00 93.06 153 TYR A C 1
ATOM 1204 O O . TYR A 1 153 ? 7.366 -1.073 0.634 1.00 93.06 153 TYR A O 1
ATOM 1212 N N . LEU A 1 154 ? 8.544 0.639 -0.207 1.00 92.44 154 LEU A N 1
ATOM 1213 C CA . LEU A 1 154 ? 8.377 1.493 0.972 1.00 92.44 154 LEU A CA 1
ATOM 1214 C C . LEU A 1 154 ? 6.914 1.906 1.180 1.00 92.44 154 LEU A C 1
ATOM 1216 O O . LEU A 1 154 ? 6.424 1.831 2.300 1.00 92.44 154 LEU A O 1
ATOM 1220 N N . VAL A 1 155 ? 6.183 2.269 0.120 1.00 93.12 155 VAL A N 1
ATOM 1221 C CA . VAL A 1 155 ? 4.739 2.553 0.244 1.00 93.12 155 VAL A CA 1
ATOM 1222 C C . VAL A 1 155 ? 3.957 1.310 0.663 1.00 93.12 155 VAL A C 1
ATOM 1224 O O . VAL A 1 155 ? 3.045 1.416 1.476 1.00 93.12 155 VAL A O 1
ATOM 1227 N N . VAL A 1 156 ? 4.302 0.129 0.143 1.00 93.56 156 VAL A N 1
ATOM 1228 C CA . VAL A 1 156 ? 3.681 -1.135 0.568 1.00 93.56 156 VAL A CA 1
ATOM 1229 C C . VAL A 1 156 ? 3.892 -1.356 2.065 1.00 93.56 156 VAL A C 1
ATOM 1231 O O . VAL A 1 156 ? 2.940 -1.696 2.763 1.00 93.56 156 VAL A O 1
ATOM 1234 N N . ALA A 1 157 ? 5.104 -1.119 2.571 1.00 91.69 157 ALA A N 1
ATOM 1235 C CA . ALA A 1 157 ? 5.393 -1.221 3.996 1.00 91.69 157 ALA A CA 1
ATOM 1236 C C . ALA A 1 157 ? 4.518 -0.279 4.833 1.00 91.69 157 ALA A C 1
ATOM 1238 O O . ALA A 1 157 ? 3.860 -0.746 5.765 1.00 91.69 157 ALA A O 1
ATOM 1239 N N . ASP A 1 158 ? 4.429 0.996 4.445 1.00 90.69 158 ASP A N 1
ATOM 1240 C CA . ASP A 1 158 ? 3.589 1.983 5.131 1.00 90.69 158 ASP A CA 1
ATOM 1241 C C . ASP A 1 158 ? 2.107 1.561 5.124 1.00 90.69 158 ASP A C 1
ATOM 1243 O O . ASP A 1 158 ? 1.429 1.594 6.152 1.00 90.69 158 ASP A O 1
ATOM 1247 N N . LEU A 1 159 ? 1.585 1.114 3.976 1.00 92.31 159 LEU A N 1
ATOM 1248 C CA . LEU A 1 159 ? 0.196 0.659 3.847 1.00 92.31 159 LEU A CA 1
ATOM 1249 C C . LEU A 1 159 ? -0.102 -0.533 4.769 1.00 92.31 159 LEU A C 1
ATOM 1251 O O . LEU A 1 159 ? -1.120 -0.548 5.466 1.00 92.31 159 LEU A O 1
ATOM 1255 N N . LEU A 1 160 ? 0.781 -1.534 4.797 1.00 91.19 160 LEU A N 1
ATOM 1256 C CA . LEU A 1 160 ? 0.605 -2.743 5.607 1.00 91.19 160 LEU A CA 1
ATOM 1257 C C . LEU A 1 160 ? 0.765 -2.475 7.110 1.00 91.19 160 LEU A C 1
ATOM 1259 O O . LEU A 1 160 ? 0.120 -3.137 7.937 1.00 91.19 160 LEU A O 1
ATOM 1263 N N . GLU A 1 161 ? 1.601 -1.506 7.490 1.00 88.00 161 GLU A N 1
ATOM 1264 C CA . GLU A 1 161 ? 1.695 -1.028 8.869 1.00 88.00 161 GLU A CA 1
ATOM 1265 C C . GLU A 1 161 ? 0.327 -0.538 9.355 1.00 88.00 161 GLU A C 1
ATOM 1267 O O . GLU A 1 161 ? -0.179 -1.018 10.374 1.00 88.00 161 GLU A O 1
ATOM 1272 N N . TYR A 1 162 ? -0.341 0.313 8.573 1.00 85.88 162 TYR A N 1
ATOM 1273 C CA . TYR A 1 162 ? -1.662 0.821 8.936 1.00 85.88 162 TYR A CA 1
ATOM 1274 C C . TYR A 1 162 ? -2.799 -0.178 8.704 1.00 85.88 162 TYR A C 1
ATOM 1276 O O . TYR A 1 162 ? -3.796 -0.119 9.419 1.00 85.88 162 TYR A O 1
ATOM 1284 N N . MET A 1 163 ? -2.636 -1.185 7.839 1.00 82.44 163 MET A N 1
ATOM 1285 C CA . MET A 1 163 ? -3.585 -2.307 7.739 1.00 82.44 163 MET A CA 1
ATOM 1286 C C . MET A 1 163 ? -3.672 -3.088 9.056 1.00 82.44 163 MET A C 1
ATOM 1288 O O . MET A 1 163 ? -4.754 -3.483 9.496 1.00 82.44 163 MET A O 1
ATOM 1292 N N . SER A 1 164 ? -2.537 -3.243 9.734 1.00 57.12 164 SER A N 1
ATOM 1293 C CA . SER A 1 164 ? -2.461 -3.886 11.052 1.00 57.12 164 SER A CA 1
ATOM 1294 C C . SER A 1 164 ? -3.234 -3.085 12.106 1.00 57.12 164 SER A C 1
ATOM 1296 O O . SER A 1 164 ? -3.866 -3.662 12.989 1.00 57.12 164 SER A O 1
ATOM 1298 N N . ASN A 1 165 ? -3.268 -1.758 11.949 1.00 51.34 165 ASN A N 1
ATOM 1299 C CA . ASN A 1 165 ? -4.096 -0.869 12.757 1.00 51.34 165 ASN A CA 1
ATOM 1300 C C . ASN A 1 165 ? -5.579 -0.907 12.355 1.00 51.34 165 ASN A C 1
ATOM 1302 O O . ASN A 1 165 ? -6.409 -0.613 13.199 1.00 51.34 165 ASN A O 1
ATOM 1306 N N . THR A 1 166 ? -5.950 -1.343 11.142 1.00 40.97 166 THR A N 1
ATOM 1307 C CA . THR A 1 166 ? -7.366 -1.488 10.728 1.00 40.97 166 THR A CA 1
ATOM 1308 C C . THR A 1 166 ? -8.053 -2.784 11.173 1.00 40.97 166 THR A C 1
ATOM 1310 O O . THR A 1 166 ? -9.278 -2.796 11.283 1.00 40.97 166 THR A O 1
ATOM 1313 N N . LYS A 1 167 ? -7.313 -3.847 11.546 1.00 37.88 167 LYS A N 1
ATOM 1314 C CA . LYS A 1 167 ? -7.890 -4.947 12.362 1.00 37.88 167 LYS A CA 1
ATOM 1315 C C . LYS A 1 167 ? -8.212 -4.503 13.793 1.00 37.88 167 LYS A C 1
ATOM 1317 O O . LYS A 1 167 ? -8.933 -5.197 14.504 1.00 37.88 167 LYS A O 1
ATOM 1322 N N . THR A 1 168 ? -7.768 -3.306 14.158 1.00 34.12 168 THR A N 1
ATOM 1323 C CA . THR A 1 168 ? -8.309 -2.531 15.263 1.00 34.12 168 THR A CA 1
ATOM 1324 C C . THR A 1 168 ? -9.029 -1.324 14.676 1.00 34.12 168 THR A C 1
ATOM 1326 O O . THR A 1 168 ? -8.606 -0.180 14.827 1.00 34.12 168 THR A O 1
ATOM 1329 N N . SER A 1 169 ? -10.198 -1.539 14.063 1.00 36.91 169 SER A N 1
ATOM 1330 C CA . SER A 1 169 ? -11.226 -0.522 14.256 1.00 36.91 169 SER A CA 1
ATOM 1331 C C . SER A 1 169 ? -11.260 -0.293 15.764 1.00 36.91 169 SER A C 1
ATOM 1333 O O . SER A 1 169 ? -11.676 -1.185 16.505 1.00 36.91 169 SER A O 1
ATOM 1335 N N . VAL A 1 170 ? -10.801 0.856 16.253 1.00 47.25 170 VAL A N 1
ATOM 1336 C CA . VAL A 1 170 ? -11.129 1.266 17.615 1.00 47.25 170 VAL A CA 1
ATOM 1337 C C . VAL A 1 170 ? -12.603 1.682 17.581 1.00 47.25 170 VAL A C 1
ATOM 1339 O O . VAL A 1 170 ? -12.975 2.808 17.887 1.00 47.25 170 VAL A O 1
ATOM 1342 N N . SER A 1 171 ? -13.493 0.750 17.214 1.00 54.41 171 SER A N 1
ATOM 1343 C CA . SER A 1 171 ? -14.679 0.583 18.024 1.00 54.41 171 SER A CA 1
ATOM 1344 C C . SER A 1 171 ? -14.109 0.258 19.389 1.00 54.41 171 SER A C 1
ATOM 1346 O O . SER A 1 171 ? -13.475 -0.788 19.555 1.00 54.41 171 SER A O 1
ATOM 1348 N N . LYS A 1 172 ? -14.220 1.210 20.315 1.00 71.81 172 LYS A N 1
ATOM 1349 C CA . LYS A 1 172 ? -13.851 0.985 21.706 1.00 71.81 172 LYS A CA 1
ATOM 1350 C C . LYS A 1 172 ? -14.320 -0.430 22.086 1.00 71.81 172 LYS A C 1
ATOM 1352 O O . LYS A 1 172 ? -15.475 -0.747 21.779 1.00 71.81 172 LYS A O 1
ATOM 1357 N N . PRO A 1 173 ? -13.461 -1.316 22.617 1.00 77.44 173 PRO A N 1
ATOM 1358 C CA . PRO A 1 173 ? -13.871 -2.667 22.975 1.00 77.44 173 PRO A CA 1
ATOM 1359 C C . PRO A 1 173 ? -15.200 -2.642 23.741 1.00 77.44 173 PRO A C 1
ATOM 1361 O O . PRO A 1 173 ? -15.470 -1.724 24.512 1.00 77.44 173 PRO A O 1
ATOM 1364 N N . ASP A 1 174 ? -16.075 -3.609 23.488 1.00 87.12 174 ASP A N 1
ATOM 1365 C CA . ASP A 1 174 ? -17.345 -3.705 24.209 1.00 87.12 174 ASP A CA 1
ATOM 1366 C C . ASP A 1 174 ? -17.048 -4.190 25.632 1.00 87.12 174 ASP A C 1
ATOM 1368 O O . ASP A 1 174 ? -16.541 -5.303 25.823 1.00 87.12 174 ASP A O 1
ATOM 1372 N N . ILE A 1 175 ? -17.356 -3.376 26.647 1.00 91.44 175 ILE A N 1
ATOM 1373 C CA . ILE A 1 175 ? -17.127 -3.761 28.047 1.00 91.44 175 ILE A CA 1
ATOM 1374 C C . ILE A 1 175 ? -17.910 -5.032 28.413 1.00 91.44 175 ILE A C 1
ATOM 1376 O O . ILE A 1 175 ? -17.481 -5.821 29.255 1.00 91.44 175 ILE A O 1
ATOM 1380 N N . ASN A 1 176 ? -19.030 -5.286 27.727 1.00 89.88 176 ASN A N 1
ATOM 1381 C CA . ASN A 1 176 ? -19.843 -6.489 27.881 1.00 89.88 176 ASN A CA 1
ATOM 1382 C C . ASN A 1 176 ? -19.263 -7.696 27.148 1.00 89.88 176 ASN A C 1
ATOM 1384 O O . ASN A 1 176 ? -19.931 -8.724 27.060 1.00 89.88 176 ASN A O 1
ATOM 1388 N N . LYS A 1 177 ? -18.052 -7.604 26.598 1.00 88.44 177 LYS A N 1
ATOM 1389 C CA . LYS A 1 177 ? -17.322 -8.727 25.995 1.00 88.44 177 LYS A CA 1
ATOM 1390 C C . LYS A 1 177 ? -15.883 -8.829 26.489 1.00 88.44 177 LYS A C 1
ATOM 1392 O O . LYS A 1 177 ? -15.335 -9.923 26.422 1.00 88.44 177 LYS A O 1
ATOM 1397 N N . ALA A 1 178 ? -15.344 -7.753 27.059 1.00 87.75 178 ALA A N 1
ATOM 1398 C CA . ALA A 1 178 ? -13.999 -7.685 27.614 1.00 87.75 178 ALA A CA 1
ATOM 1399 C C . ALA A 1 178 ? -13.685 -8.812 28.618 1.00 87.75 178 ALA A C 1
ATOM 1401 O O . ALA A 1 178 ? -14.503 -9.180 29.472 1.00 87.75 178 ALA A O 1
ATOM 1402 N N . THR A 1 179 ? -12.474 -9.347 28.505 1.00 90.00 179 THR A N 1
ATOM 1403 C CA . THR A 1 179 ? -11.862 -10.315 29.416 1.00 90.00 179 THR A CA 1
ATOM 1404 C C . THR A 1 179 ? -11.318 -9.629 30.671 1.00 90.00 179 THR A C 1
ATOM 1406 O O . THR A 1 179 ? -11.172 -8.409 30.729 1.00 90.00 179 THR A O 1
ATOM 1409 N N . LEU A 1 180 ? -11.000 -10.414 31.707 1.00 86.88 180 LEU A N 1
ATOM 1410 C CA . LEU A 1 180 ? -10.399 -9.876 32.935 1.00 86.88 180 LEU A CA 1
ATOM 1411 C C . LEU A 1 180 ? -9.065 -9.177 32.661 1.00 86.88 180 LEU A C 1
ATOM 1413 O O . LEU A 1 180 ? -8.837 -8.094 33.189 1.00 86.88 180 LEU A O 1
ATOM 1417 N N 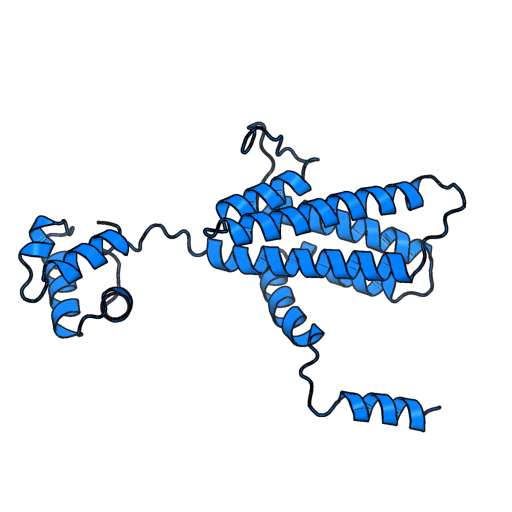. ASP A 1 181 ? -8.222 -9.777 31.825 1.00 81.31 181 ASP A N 1
ATOM 1418 C CA . ASP A 1 181 ? -6.888 -9.247 31.553 1.00 81.31 181 ASP A CA 1
ATOM 1419 C C . ASP A 1 181 ? -6.970 -7.962 30.703 1.00 81.31 181 ASP A C 1
ATOM 1421 O O . ASP A 1 181 ? -6.239 -7.007 30.961 1.00 81.31 181 ASP A O 1
ATOM 1425 N N . GLU A 1 182 ? -7.933 -7.869 29.775 1.00 82.94 182 GLU A N 1
ATOM 1426 C CA . GLU A 1 182 ? -8.233 -6.625 29.046 1.00 82.94 182 GLU A CA 1
ATOM 1427 C C . GLU A 1 182 ? -8.738 -5.517 29.977 1.00 82.94 182 GLU A C 1
ATOM 1429 O O . GLU A 1 182 ? -8.306 -4.373 29.854 1.00 82.94 182 GLU A O 1
ATOM 1434 N N . LEU A 1 183 ? -9.617 -5.833 30.935 1.00 90.38 183 LEU A N 1
ATOM 1435 C CA . LEU A 1 183 ? -10.104 -4.860 31.918 1.00 90.38 183 LEU A CA 1
ATOM 1436 C C . LEU A 1 183 ? -8.968 -4.337 32.809 1.00 90.38 183 LEU A C 1
ATOM 1438 O O . LEU A 1 183 ? -8.895 -3.135 33.056 1.00 90.38 183 LEU A O 1
ATOM 1442 N N . GLU A 1 184 ? -8.085 -5.221 33.279 1.00 88.44 184 GLU A N 1
ATOM 1443 C CA . GLU A 1 184 ? -6.918 -4.850 34.088 1.00 88.44 184 GLU A CA 1
ATOM 1444 C C . GLU A 1 184 ? -5.972 -3.928 33.306 1.00 88.44 184 GLU A C 1
ATOM 1446 O O . GLU A 1 184 ? -5.627 -2.847 33.794 1.00 88.44 184 GLU A O 1
ATOM 1451 N N . ALA A 1 185 ? -5.612 -4.316 32.078 1.00 82.31 185 ALA A N 1
ATOM 1452 C CA . ALA A 1 185 ? -4.666 -3.581 31.243 1.00 82.31 185 ALA A CA 1
ATOM 1453 C C . ALA A 1 185 ? -5.209 -2.219 30.782 1.00 82.31 185 ALA A C 1
ATOM 1455 O O . ALA A 1 185 ? -4.511 -1.210 30.881 1.00 82.31 185 ALA A O 1
ATOM 1456 N N . LEU A 1 186 ? -6.455 -2.172 30.301 1.00 85.62 186 LEU A N 1
ATOM 1457 C CA . LEU A 1 186 ? -7.028 -0.977 29.677 1.00 85.62 186 LEU A CA 1
ATOM 1458 C C . LEU A 1 186 ? -7.519 0.059 30.692 1.00 85.62 186 LEU A C 1
ATOM 1460 O O . LEU A 1 186 ? -7.456 1.258 30.430 1.00 85.62 186 LEU A O 1
ATOM 1464 N N . LEU A 1 187 ? -8.000 -0.381 31.857 1.00 87.12 187 LEU A N 1
ATOM 1465 C CA . LEU A 1 187 ? -8.496 0.529 32.897 1.00 87.12 187 LEU A CA 1
ATOM 1466 C C . LEU A 1 187 ? -7.453 0.829 33.975 1.00 87.12 187 LEU A C 1
ATOM 1468 O O . LEU A 1 187 ? -7.697 1.699 34.816 1.00 87.12 187 LEU A O 1
ATOM 1472 N N . ASN A 1 188 ? -6.311 0.132 33.955 1.00 86.50 188 ASN A N 1
ATOM 1473 C CA . ASN A 1 188 ? -5.290 0.176 34.999 1.00 86.50 188 ASN A CA 1
ATOM 1474 C C . ASN A 1 188 ? -5.895 -0.094 36.393 1.00 86.50 188 ASN A C 1
ATOM 1476 O O . ASN A 1 188 ? -5.700 0.662 37.349 1.00 86.50 188 ASN A O 1
ATOM 1480 N N . ILE A 1 189 ? -6.703 -1.155 36.481 1.00 88.06 189 ILE A N 1
ATOM 1481 C CA . ILE A 1 189 ? -7.371 -1.602 37.711 1.00 88.06 189 ILE A CA 1
ATOM 1482 C C . ILE A 1 189 ? -6.820 -2.950 38.162 1.00 88.06 189 ILE A C 1
ATOM 1484 O O . ILE A 1 189 ? -6.304 -3.731 37.371 1.00 88.06 189 ILE A O 1
ATOM 1488 N N . ASN A 1 190 ? -6.974 -3.257 39.448 1.00 92.06 190 ASN A N 1
ATOM 1489 C CA . ASN A 1 190 ? -6.619 -4.577 39.957 1.00 92.06 190 ASN A CA 1
ATOM 1490 C C . ASN A 1 190 ? -7.675 -5.643 39.594 1.00 92.06 190 ASN A C 1
ATOM 1492 O O . ASN A 1 190 ? -8.853 -5.348 39.365 1.00 92.06 190 ASN A O 1
ATOM 1496 N N . ARG A 1 191 ? -7.255 -6.912 39.653 1.00 92.38 191 ARG A N 1
ATOM 1497 C CA . ARG A 1 191 ? -8.088 -8.093 39.367 1.00 92.38 191 ARG A CA 1
ATOM 1498 C C . ARG A 1 191 ? -9.368 -8.184 40.195 1.00 92.38 191 ARG A C 1
ATOM 1500 O O . ARG A 1 191 ? -10.353 -8.773 39.752 1.00 92.38 191 ARG A O 1
ATOM 1507 N N . THR A 1 192 ? -9.375 -7.631 41.406 1.00 94.00 192 THR A N 1
ATOM 1508 C CA . THR A 1 192 ? -10.565 -7.628 42.267 1.00 94.00 192 THR A CA 1
ATOM 1509 C C . THR A 1 192 ? -11.662 -6.757 41.664 1.00 94.00 192 THR A C 1
ATOM 1511 O O . THR A 1 192 ? -12.793 -7.216 41.552 1.00 94.00 192 THR A O 1
ATOM 1514 N N . ILE A 1 193 ? -11.330 -5.546 41.207 1.00 91.88 193 ILE A N 1
ATOM 1515 C CA . ILE A 1 193 ? -12.290 -4.637 40.561 1.00 91.88 193 ILE A CA 1
ATOM 1516 C C . ILE A 1 193 ? -12.738 -5.208 39.208 1.00 91.88 193 ILE A C 1
ATOM 1518 O O . ILE A 1 193 ? -13.934 -5.218 38.922 1.00 91.88 193 ILE A O 1
ATOM 1522 N N . ALA A 1 194 ? -11.816 -5.768 38.415 1.00 92.88 194 ALA A N 1
ATOM 1523 C CA . ALA A 1 194 ? -12.154 -6.412 37.141 1.00 92.88 194 ALA A CA 1
ATOM 1524 C C . ALA A 1 194 ? -13.180 -7.551 37.322 1.00 92.88 194 ALA A C 1
ATOM 1526 O O . ALA A 1 194 ? -14.155 -7.647 36.576 1.00 92.88 194 ALA A O 1
ATOM 1527 N N . LYS A 1 195 ? -13.029 -8.375 38.371 1.00 94.81 195 LYS A N 1
ATOM 1528 C CA . LYS A 1 195 ? -14.009 -9.418 38.720 1.00 94.81 195 LYS A CA 1
ATOM 1529 C C . LYS A 1 195 ? -15.380 -8.850 39.079 1.00 94.81 195 LYS A C 1
ATOM 1531 O O . LYS A 1 195 ? -16.383 -9.463 38.723 1.00 94.81 195 LYS A O 1
ATOM 1536 N N . GLU A 1 196 ? -15.448 -7.715 39.771 1.00 95.31 196 GLU A N 1
ATOM 1537 C CA . GLU A 1 196 ? -16.732 -7.089 40.108 1.00 95.31 196 GLU A CA 1
ATOM 1538 C C . GLU A 1 196 ? -17.460 -6.546 38.867 1.00 95.31 196 GLU A C 1
ATOM 1540 O O . GLU A 1 196 ? -18.675 -6.712 38.767 1.00 95.31 196 GLU A O 1
ATOM 1545 N N . ILE A 1 197 ? -16.730 -6.015 37.876 1.00 92.81 197 ILE A N 1
ATOM 1546 C CA . ILE A 1 197 ? -17.289 -5.621 36.567 1.00 92.81 197 ILE A CA 1
ATOM 1547 C C . ILE A 1 197 ? -17.910 -6.827 35.856 1.00 92.81 197 ILE A C 1
ATOM 1549 O O . ILE A 1 197 ? -19.067 -6.776 35.436 1.00 92.81 197 ILE A O 1
ATOM 1553 N N . VAL A 1 198 ? -17.187 -7.947 35.784 1.00 92.94 198 VAL A N 1
ATOM 1554 C CA . VAL A 1 198 ? -17.696 -9.173 35.146 1.00 92.94 198 VAL A CA 1
ATOM 1555 C C . VAL A 1 198 ? -18.910 -9.736 35.895 1.00 92.94 198 VAL A C 1
ATOM 1557 O O . VAL A 1 198 ? -19.882 -10.153 35.267 1.00 92.94 198 VAL A O 1
ATOM 1560 N N . LYS A 1 199 ? -18.914 -9.711 37.234 1.00 93.31 199 LYS A N 1
ATOM 1561 C CA . LYS A 1 199 ? -20.085 -10.126 38.028 1.00 93.31 199 LYS A CA 1
ATOM 1562 C C . LYS A 1 199 ? -21.300 -9.233 37.781 1.00 93.31 199 LYS A C 1
ATOM 1564 O O . LYS A 1 199 ? -22.414 -9.745 37.707 1.00 93.31 199 LYS A O 1
ATOM 1569 N N . ALA A 1 200 ? -21.109 -7.916 37.684 1.00 92.12 200 ALA A N 1
ATOM 1570 C CA . ALA A 1 200 ? -22.184 -6.980 37.363 1.00 92.12 200 ALA A CA 1
ATOM 1571 C C . ALA A 1 200 ? -22.746 -7.245 35.957 1.00 92.12 200 ALA A C 1
ATOM 1573 O O . ALA A 1 200 ? -23.958 -7.356 35.804 1.00 92.12 200 ALA A O 1
ATOM 1574 N N . ARG A 1 201 ? -21.876 -7.487 34.966 1.00 92.06 201 ARG A N 1
ATOM 1575 C CA . ARG A 1 201 ? -22.264 -7.867 33.597 1.00 92.06 201 ARG A CA 1
ATOM 1576 C C . ARG A 1 201 ? -23.149 -9.114 33.572 1.00 92.06 201 ARG A C 1
ATOM 1578 O O . ARG A 1 201 ? -24.157 -9.131 32.879 1.00 92.06 201 ARG A O 1
ATOM 1585 N N . VAL A 1 202 ? -22.784 -10.157 34.319 1.00 89.31 202 VAL A N 1
ATOM 1586 C CA . VAL A 1 202 ? -23.565 -11.408 34.370 1.00 89.31 202 VAL A CA 1
ATOM 1587 C C . VAL A 1 202 ? -24.917 -11.206 35.058 1.00 89.31 202 VAL A C 1
ATOM 1589 O O . VAL A 1 202 ? -25.902 -11.812 34.650 1.00 89.31 202 VAL A O 1
ATOM 1592 N N . ARG A 1 203 ? -24.970 -10.363 36.094 1.00 90.25 203 ARG A N 1
ATOM 1593 C CA . ARG A 1 203 ? -26.187 -10.112 36.876 1.00 90.25 203 ARG A CA 1
ATOM 1594 C C . ARG A 1 203 ? -27.218 -9.285 36.113 1.00 90.25 203 ARG A C 1
ATOM 1596 O O . ARG A 1 203 ? -28.391 -9.630 36.130 1.00 90.25 203 ARG A O 1
ATOM 1603 N N . GLU A 1 204 ? -26.765 -8.220 35.462 1.00 88.44 204 GLU A N 1
ATOM 1604 C CA . GLU A 1 204 ? -27.635 -7.238 34.802 1.00 88.44 204 GLU A CA 1
ATOM 1605 C C . GLU A 1 204 ? -27.809 -7.526 33.298 1.00 88.44 204 GLU A C 1
ATOM 1607 O O . GLU A 1 204 ? -28.624 -6.906 32.619 1.00 88.44 204 GLU A O 1
ATOM 1612 N N . GLY A 1 205 ? -27.035 -8.465 32.742 1.00 83.75 205 GLY A N 1
ATOM 1613 C CA . GLY A 1 205 ? -27.044 -8.849 31.326 1.00 83.75 205 GLY A CA 1
ATOM 1614 C C . GLY A 1 205 ? -26.328 -7.852 30.409 1.00 83.75 205 GLY A C 1
ATOM 1615 O O . GLY A 1 205 ? -25.595 -8.268 29.510 1.00 83.75 205 GLY A O 1
ATOM 1616 N N . LYS A 1 206 ? -26.492 -6.549 30.659 1.00 88.25 206 LYS A N 1
ATOM 1617 C CA . LYS A 1 206 ? -25.778 -5.462 29.985 1.00 88.25 206 LYS A CA 1
ATOM 1618 C C . LYS A 1 206 ? -25.389 -4.378 30.993 1.00 88.25 206 LYS A C 1
ATOM 1620 O O . LYS A 1 206 ? -26.186 -4.008 31.8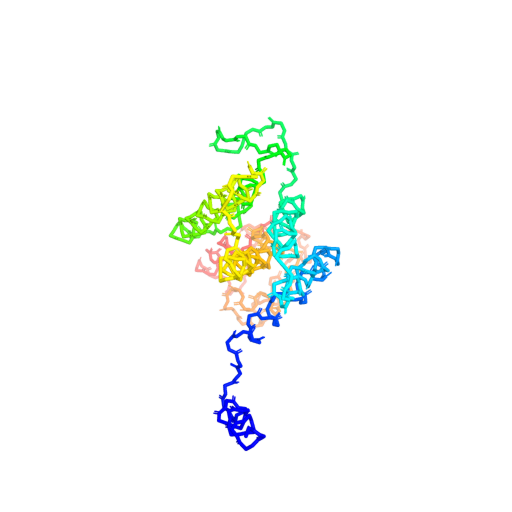46 1.00 88.25 206 LYS A O 1
ATOM 1625 N N . LEU A 1 207 ? -24.162 -3.878 30.895 1.00 90.31 207 LEU A N 1
ATOM 1626 C CA . LEU A 1 207 ? -23.648 -2.787 31.713 1.00 90.31 207 LEU A CA 1
ATOM 1627 C C . LEU A 1 207 ? -24.006 -1.433 31.098 1.00 90.31 207 LEU A C 1
ATOM 1629 O O . LEU A 1 207 ? -23.806 -1.203 29.909 1.00 90.31 207 LEU A O 1
ATOM 1633 N N . ASP A 1 208 ? -24.464 -0.515 31.940 1.00 91.38 208 ASP A N 1
ATOM 1634 C CA . ASP A 1 208 ? -24.594 0.902 31.626 1.00 91.38 208 ASP A CA 1
ATOM 1635 C C . ASP A 1 208 ? -23.818 1.752 32.647 1.00 91.38 208 ASP A C 1
ATOM 1637 O O . ASP A 1 208 ? -23.165 1.244 33.567 1.00 91.38 208 ASP A O 1
ATOM 1641 N N . LEU A 1 209 ? -23.854 3.073 32.474 1.00 88.62 209 LEU A N 1
ATOM 1642 C CA . LEU A 1 209 ? -23.114 3.996 33.334 1.00 88.62 209 LEU A CA 1
ATOM 1643 C C . LEU A 1 209 ? -23.580 3.981 34.788 1.00 88.62 209 LEU A C 1
ATOM 1645 O O . LEU A 1 209 ? -22.772 4.252 35.678 1.00 88.62 209 LEU A O 1
ATOM 1649 N N . ASP A 1 210 ? -24.852 3.703 35.043 1.00 87.88 210 ASP A N 1
ATOM 1650 C CA . ASP A 1 210 ? -25.405 3.766 36.391 1.00 87.88 210 ASP A CA 1
ATOM 1651 C C . ASP A 1 210 ? -25.099 2.481 37.159 1.00 87.88 210 ASP A C 1
ATOM 1653 O O . ASP A 1 210 ? -24.690 2.540 38.324 1.00 87.88 210 ASP A O 1
ATOM 1657 N N . ILE A 1 211 ? -25.129 1.336 36.473 1.00 90.38 211 ILE A N 1
ATOM 1658 C CA . ILE A 1 211 ? -24.633 0.067 37.004 1.00 90.38 211 ILE A CA 1
ATOM 1659 C C . ILE A 1 211 ? -23.145 0.193 37.341 1.00 90.38 211 ILE A C 1
ATOM 1661 O O . ILE A 1 211 ? -22.745 -0.145 38.455 1.00 90.38 211 ILE A O 1
ATOM 1665 N N . LEU A 1 212 ? -22.320 0.737 36.438 1.00 90.88 212 LEU A N 1
ATOM 1666 C CA . LEU A 1 212 ? -20.875 0.885 36.658 1.00 90.88 212 LEU A CA 1
ATOM 1667 C C . LEU A 1 212 ? -20.538 1.776 37.864 1.00 90.88 212 LEU A C 1
ATOM 1669 O O . LEU A 1 212 ? -19.635 1.441 38.631 1.00 90.88 212 LEU A O 1
ATOM 1673 N N . LYS A 1 213 ? -21.283 2.868 38.086 1.00 91.44 213 LYS A N 1
ATOM 1674 C CA . LYS A 1 213 ? -21.122 3.733 39.275 1.00 91.44 213 LYS A CA 1
ATOM 1675 C C . LYS A 1 213 ? -21.417 3.009 40.588 1.00 91.44 213 LYS A C 1
ATOM 1677 O O . LYS A 1 213 ? -20.878 3.393 41.623 1.00 91.44 213 LYS A O 1
ATOM 1682 N N . SER A 1 214 ? -22.279 1.993 40.563 1.00 88.94 214 SER A N 1
ATOM 1683 C CA . SER A 1 214 ? -22.654 1.232 41.760 1.00 88.94 214 SER A CA 1
ATOM 1684 C C . SER A 1 214 ? -21.605 0.189 42.176 1.00 88.94 214 SER A C 1
ATOM 1686 O O . SER A 1 214 ? -21.654 -0.335 43.292 1.00 88.94 214 SER A O 1
ATOM 1688 N N . ILE A 1 215 ? -20.636 -0.117 41.303 1.00 90.69 215 ILE A N 1
ATOM 1689 C CA . ILE A 1 215 ? -19.615 -1.133 41.563 1.00 90.69 215 ILE A CA 1
ATOM 1690 C C . ILE A 1 215 ? -18.591 -0.605 42.567 1.00 90.69 215 ILE A C 1
ATOM 1692 O O . ILE A 1 215 ? -17.888 0.384 42.344 1.00 90.69 215 ILE A O 1
ATOM 1696 N N . LYS A 1 216 ? -18.445 -1.328 43.679 1.00 85.75 216 LYS A N 1
ATOM 1697 C CA . LYS A 1 216 ? -17.476 -1.004 44.725 1.00 85.75 216 LYS A CA 1
ATOM 1698 C C . LYS A 1 216 ? -16.049 -1.011 44.161 1.00 85.75 216 LYS A C 1
ATOM 1700 O O . LYS A 1 216 ? -15.548 -2.050 43.743 1.00 85.75 216 LYS A O 1
ATOM 1705 N N . GLY A 1 217 ? -15.383 0.142 44.216 1.00 83.38 217 GLY A N 1
ATOM 1706 C CA . GLY A 1 217 ? -14.012 0.324 43.723 1.00 83.38 217 GLY A CA 1
ATOM 1707 C C . GLY A 1 217 ? -13.908 1.048 42.379 1.00 83.38 217 GLY A C 1
ATOM 1708 O O . GLY A 1 217 ? -12.798 1.403 41.990 1.00 83.38 217 GLY A O 1
ATOM 1709 N N . ILE A 1 218 ? -15.028 1.335 41.705 1.00 89.25 218 ILE A N 1
ATOM 1710 C CA . ILE A 1 218 ? -15.056 2.217 40.531 1.00 89.25 218 ILE A CA 1
ATOM 1711 C C . ILE A 1 218 ? -15.292 3.656 40.996 1.00 89.25 218 ILE A C 1
ATOM 1713 O O . ILE A 1 218 ? -16.374 4.016 41.451 1.00 89.25 218 ILE A O 1
ATOM 1717 N N . GLY A 1 219 ? -14.253 4.487 40.902 1.00 87.12 219 GLY A N 1
ATOM 1718 C CA . GLY A 1 219 ? -14.342 5.929 41.147 1.00 87.12 219 GLY A CA 1
ATOM 1719 C C . GLY A 1 219 ? -14.565 6.732 39.862 1.00 87.12 219 GLY A C 1
ATOM 1720 O O . GLY A 1 219 ? -14.499 6.191 38.759 1.00 87.12 219 GLY A O 1
ATOM 1721 N N . ALA A 1 220 ? -14.744 8.051 39.993 1.00 85.50 220 ALA A N 1
ATOM 1722 C CA . ALA A 1 220 ? -14.971 8.958 38.859 1.00 85.50 220 ALA A CA 1
ATOM 1723 C C . ALA A 1 220 ? -13.884 8.861 37.770 1.00 85.50 220 ALA A C 1
ATOM 1725 O O . ALA A 1 220 ? -14.196 8.868 36.583 1.00 85.50 220 ALA A O 1
ATOM 1726 N N . LYS A 1 221 ? -12.614 8.698 38.169 1.00 83.81 221 LYS A N 1
ATOM 1727 C CA . LYS A 1 221 ? -11.489 8.526 37.237 1.00 83.81 221 LYS A CA 1
ATOM 1728 C C . LYS A 1 221 ? -11.605 7.232 36.427 1.00 83.81 221 LYS A C 1
ATOM 1730 O O . LYS A 1 221 ? -11.480 7.258 35.212 1.00 83.81 221 LYS A O 1
ATOM 1735 N N . THR A 1 222 ? -11.885 6.109 37.087 1.00 87.81 222 THR A N 1
ATOM 1736 C CA . THR A 1 222 ? -12.064 4.813 36.417 1.00 87.81 222 THR A CA 1
ATOM 1737 C C . THR A 1 222 ? -13.277 4.834 35.492 1.00 87.81 222 THR A C 1
ATOM 1739 O O . THR A 1 222 ? -13.202 4.312 34.389 1.00 87.81 222 THR A O 1
ATOM 1742 N N . LEU A 1 223 ? -14.370 5.482 35.903 1.00 89.25 223 LEU A N 1
ATOM 1743 C CA . LEU A 1 223 ? -15.563 5.634 35.072 1.00 89.25 223 LEU A CA 1
ATOM 1744 C C . LEU A 1 223 ? -15.286 6.468 33.811 1.00 89.25 223 LEU A C 1
ATOM 1746 O O . LEU A 1 223 ? -15.718 6.087 32.727 1.00 89.25 223 LEU A O 1
ATOM 1750 N N . SER A 1 224 ? -14.522 7.557 33.942 1.00 85.44 224 SER A N 1
ATOM 1751 C CA . SER A 1 224 ? -14.069 8.363 32.802 1.00 85.44 224 SER A CA 1
ATOM 1752 C C . SER A 1 224 ? -13.205 7.535 31.849 1.00 85.44 224 SER A C 1
ATOM 1754 O O . SER A 1 224 ? -13.450 7.539 30.647 1.00 85.44 224 SER A O 1
ATOM 1756 N N . ASN A 1 225 ? -12.253 6.760 32.382 1.00 86.69 225 ASN A N 1
ATOM 1757 C CA . ASN A 1 225 ? -11.417 5.870 31.574 1.00 86.69 225 ASN A CA 1
ATOM 1758 C C . ASN A 1 225 ? -12.256 4.798 30.857 1.00 86.69 225 ASN A C 1
ATOM 1760 O O . ASN A 1 225 ? -11.996 4.489 29.701 1.00 86.69 225 ASN A O 1
ATOM 1764 N N . ILE A 1 226 ? -13.292 4.252 31.504 1.00 89.25 226 ILE A N 1
ATOM 1765 C CA . ILE A 1 226 ? -14.218 3.307 30.861 1.00 89.25 226 ILE A CA 1
ATOM 1766 C C . ILE A 1 226 ? -14.927 3.969 29.676 1.00 89.25 226 ILE A C 1
ATOM 1768 O O . ILE A 1 226 ? -14.974 3.386 28.599 1.00 89.25 226 ILE A O 1
ATOM 1772 N N . GLN A 1 227 ? -15.448 5.186 29.849 1.00 86.19 227 GLN A N 1
ATOM 1773 C CA . GLN A 1 227 ? -16.123 5.925 28.777 1.00 86.19 227 GLN A CA 1
ATOM 1774 C C . GLN A 1 227 ? -15.184 6.285 27.624 1.00 86.19 227 GLN A C 1
ATOM 1776 O O . GLN A 1 227 ? -15.623 6.387 26.479 1.00 86.19 227 GLN A O 1
ATOM 1781 N N . GLU A 1 228 ? -13.902 6.497 27.911 1.00 82.19 228 GLU A N 1
ATOM 1782 C CA . GLU A 1 228 ? -12.878 6.787 26.912 1.00 82.19 228 GLU A CA 1
ATOM 1783 C C . GLU A 1 228 ? -12.478 5.529 26.133 1.00 82.19 228 GLU A C 1
ATOM 1785 O O . GLU A 1 228 ? -12.374 5.586 24.908 1.00 82.19 228 GLU A O 1
ATOM 1790 N N . VAL A 1 229 ? -12.343 4.390 26.819 1.00 82.94 229 VAL A N 1
ATOM 1791 C CA . VAL A 1 229 ? -11.710 3.180 26.275 1.00 82.94 229 VAL A CA 1
ATOM 1792 C C . VAL A 1 229 ? -12.699 2.099 25.825 1.00 82.94 229 VAL A C 1
ATOM 1794 O O . VAL A 1 229 ? -12.342 1.309 24.960 1.00 82.94 229 VAL A O 1
ATOM 1797 N N . PHE A 1 230 ? -13.939 2.061 26.331 1.00 87.50 230 PHE A N 1
ATOM 1798 C CA . PHE A 1 230 ? -14.932 1.018 26.011 1.00 87.50 230 PHE A CA 1
ATOM 1799 C C . PHE A 1 230 ? -16.244 1.572 25.414 1.00 87.50 230 PHE A C 1
ATOM 1801 O O . PHE A 1 230 ? -16.644 2.707 25.683 1.00 87.50 230 PHE A O 1
ATOM 1808 N N . VAL A 1 231 ? -16.929 0.758 24.599 1.00 86.06 231 VAL A N 1
ATOM 1809 C CA . VAL A 1 231 ? -18.360 0.925 24.277 1.00 86.06 231 VAL A CA 1
ATOM 1810 C C . VAL A 1 231 ? -19.192 0.194 25.342 1.00 86.06 231 VAL A C 1
ATOM 1812 O O . VAL A 1 231 ? -18.767 -0.846 25.851 1.00 86.06 231 VAL A O 1
ATOM 1815 N N . LEU A 1 232 ? -20.365 0.753 25.677 1.00 82.81 232 LEU A N 1
ATOM 1816 C CA . LEU A 1 232 ? -21.321 0.222 26.660 1.00 82.81 232 LEU A CA 1
ATOM 1817 C C . LEU A 1 232 ? -22.494 -0.557 26.051 1.00 82.81 232 LEU A C 1
ATOM 1819 O O . LEU A 1 232 ? -23.114 -0.143 25.040 1.00 82.81 232 LEU A O 1
#

Nearest PDB structures (foldseek):
  8qkd-assembly1_A  TM=3.422E-01  e=7.740E-01  synthetic construct
  1h6g-assembly1_A  TM=3.605E-01  e=1.297E+00  Homo sapiens
  4tql-assembly1_A  TM=2.180E-01  e=1.075E+00  synthetic construct
  5xfl-assembly2_B  TM=3.163E-01  e=5.059E+00  Mus musculus
  6xr2-assembly2_D  TM=2.710E-01  e=4.001E+00  synthetic construct

Radius of gyration: 24.81 Å; Cα contacts (8 Å, |Δi|>4): 219; chains: 1; bounding box: 67×30×73 Å

Secondary structure (DSSP, 8-state):
-HHHHHHHHHHHHSS---HHHHHHHHHHHHHHHH-HHHHHHHHHHHHHHHSS-HHHHHHHHHHHHHHHHHHHHHHS---SSEETTEE-STT-HHHHHHHHHHHH---HHHHHHHHHHHHHHHHHHHHHHHHHHT-SS----HHHHHHHHHHHHHHHHHHHHHHHHHTT-----BTTT--HHHHHHHHT--HHHHHHHHHHHHHHSS--HHHHHHSTT--HHHHHHHHHH-B-

InterPro domains:
  IPR010994 RuvA domain 2-like [SSF47781] (158-230)
  IPR060575 SAM-like, helix-hairpin-helix tandem [PF12836] (174-228)